Protein AF-0000000083107116 (afdb_homodimer)

Radius of gyration: 19.19 Å; Cα contacts (8 Å, |Δi|>4): 567; chains: 2; bounding box: 43×49×46 Å

Organism: NCBI:txid185642

Foldseek 3Di:
DFLAQDPVLVVVLLVCQQVCLQVLVQVVNLVSVCNGQVDWEWEPPAPQADIDTGSCVVGVVVSVVASVFKHKAWDDKDDDDSKIKTKIWIWGHDPPPTDIWMKIKMWGAGRSRYIYIHMDTDADPPQHRYHDRCCVRCVVVD/DFLAQDPVLVVVLVVCQQVCLQVLVQVVNLVSVCNGQVDWEWEPPAPQADIDTGSCVVGVVVSVVASVFKHKAWDDKDDDDSKIKTKIWIWGHDPPPTDIWMKIKMWGAGRSSYIYIHMDTDADPPQHRPHDRCCVRCVVVD

Solvent-accessible surface area (backbone atoms only — not comparable to full-atom values): 15205 Å² total; per-residue (Å²): 128,70,38,46,60,52,71,66,51,50,50,55,36,62,72,40,46,39,59,31,50,62,70,65,37,58,70,62,41,48,52,43,52,49,65,62,43,77,39,56,33,38,32,21,80,38,40,51,38,61,78,43,66,38,62,52,56,73,34,60,52,44,46,74,74,37,43,92,37,42,39,55,43,79,72,49,75,24,68,28,68,62,30,35,39,36,35,31,42,34,35,36,52,53,87,89,58,59,49,76,46,59,36,39,39,39,38,41,42,41,67,74,10,32,33,41,37,40,29,37,40,85,56,62,88,74,56,44,54,83,46,70,84,54,48,85,74,50,63,75,72,117,129,70,38,47,61,51,72,65,52,50,52,54,37,60,72,40,47,38,59,31,50,61,69,64,37,57,70,63,42,49,53,42,50,48,67,62,44,78,39,56,33,37,32,22,81,36,40,50,38,61,78,43,67,38,62,52,57,72,34,61,53,43,46,72,72,38,44,92,40,41,39,56,43,77,73,49,74,24,69,27,68,63,31,35,38,36,35,32,43,35,36,35,53,53,87,89,59,60,48,75,47,59,36,40,38,39,38,40,43,42,65,74,9,32,34,42,38,40,29,40,39,89,57,62,88,74,56,44,52,83,45,72,82,53,49,85,76,50,63,76,73,114

Structure (mmCIF, N/CA/C/O backbone):
data_AF-0000000083107116-model_v1
#
loop_
_entity.id
_entity.type
_entity.pdbx_description
1 polymer 'SnoaL-like domain-containing protein'
#
loop_
_atom_site.group_PDB
_atom_site.id
_atom_site.type_symbol
_atom_site.label_atom_id
_atom_site.label_alt_id
_atom_site.label_comp_id
_atom_site.label_asym_id
_atom_site.label_entity_id
_atom_site.label_seq_id
_atom_site.pdbx_PDB_ins_code
_atom_site.Cartn_x
_atom_site.Cartn_y
_atom_site.Cartn_z
_atom_site.occupancy
_atom_site.B_iso_or_equiv
_atom_site.auth_seq_id
_atom_site.auth_comp_id
_atom_site.auth_asym_id
_atom_site.auth_atom_id
_atom_site.pdbx_PDB_model_num
ATOM 1 N N . MET A 1 1 ? -20.857 -1.008 -19.129 1 57.32 1 MET A N 1
ATOM 2 C CA . MET A 1 1 ? -20.676 -1.474 -17.757 1 57.32 1 MET A CA 1
ATOM 3 C C . MET A 1 1 ? -19.196 -1.529 -17.392 1 57.32 1 MET A C 1
ATOM 5 O O . MET A 1 1 ? -18.349 -1.769 -18.254 1 57.32 1 MET A O 1
ATOM 9 N N . SER A 1 2 ? -18.66 -0.925 -16.276 1 77.84 2 SER A N 1
ATOM 10 C CA . SER A 1 2 ? -17.243 -0.897 -15.928 1 77.84 2 SER A CA 1
ATOM 11 C C . SER A 1 2 ? -16.678 -2.307 -15.794 1 77.84 2 SER A C 1
ATOM 13 O O . SER A 1 2 ? -17.342 -3.199 -15.264 1 77.84 2 SER A O 1
ATOM 15 N N . GLY A 1 3 ? -15.627 -2.696 -16.565 1 92.33 3 GLY A N 1
ATOM 16 C CA . GLY A 1 3 ? -14.95 -3.979 -16.474 1 92.33 3 GLY A CA 1
ATOM 17 C C . GLY A 1 3 ? -14.298 -4.216 -15.125 1 92.33 3 GLY A C 1
ATOM 18 O O . GLY A 1 3 ? -13.621 -5.226 -14.925 1 92.33 3 GLY A O 1
ATOM 19 N N . VAL A 1 4 ? -14.555 -3.3 -14.181 1 95.68 4 VAL A N 1
ATOM 20 C CA . VAL A 1 4 ? -13.964 -3.426 -12.852 1 95.68 4 VAL A CA 1
ATOM 21 C C . VAL A 1 4 ? -14.764 -4.429 -12.024 1 95.68 4 VAL A C 1
ATOM 23 O O . VAL A 1 4 ? -15.984 -4.304 -11.894 1 95.68 4 VAL A O 1
ATOM 26 N N . PRO A 1 5 ? -14.117 -5.412 -11.455 1 97.36 5 PRO A N 1
ATOM 27 C CA . PRO A 1 5 ? -14.828 -6.352 -10.585 1 97.36 5 PRO A CA 1
ATOM 28 C C . PRO A 1 5 ? -15.525 -5.661 -9.415 1 97.36 5 PRO A C 1
ATOM 30 O O . PRO A 1 5 ? -15.063 -4.619 -8.945 1 97.36 5 PRO A O 1
ATOM 33 N N . SER A 1 6 ? -16.588 -6.237 -8.941 1 94.64 6 SER A N 1
ATOM 34 C CA . SER A 1 6 ? -17.34 -5.659 -7.832 1 94.64 6 SER A CA 1
ATOM 35 C C . SER A 1 6 ? -16.519 -5.663 -6.547 1 94.64 6 SER A C 1
ATOM 37 O O . SER A 1 6 ? -15.575 -6.444 -6.409 1 94.64 6 SER A O 1
ATOM 39 N N . ARG A 1 7 ? -16.887 -4.773 -5.655 1 94.17 7 ARG A N 1
ATOM 40 C CA . ARG A 1 7 ? -16.286 -4.758 -4.326 1 94.17 7 ARG A CA 1
ATOM 41 C C . ARG A 1 7 ? -16.412 -6.12 -3.651 1 94.17 7 ARG A C 1
ATOM 43 O O . ARG A 1 7 ? -15.463 -6.601 -3.03 1 94.17 7 ARG A O 1
ATOM 50 N N . GLN A 1 8 ? -17.559 -6.755 -3.786 1 94.33 8 GLN A N 1
ATOM 51 C CA . GLN A 1 8 ? -17.814 -8.056 -3.177 1 94.33 8 GLN A CA 1
ATOM 52 C C . GLN A 1 8 ? -16.853 -9.112 -3.713 1 94.33 8 GLN A C 1
ATOM 54 O O . GLN A 1 8 ? -16.309 -9.91 -2.947 1 94.33 8 GLN A O 1
ATOM 59 N N . ALA A 1 9 ? -16.652 -9.134 -4.99 1 97.12 9 ALA A N 1
ATOM 60 C CA . ALA A 1 9 ? -15.754 -10.11 -5.603 1 97.12 9 ALA A CA 1
ATOM 61 C C . ALA A 1 9 ? -14.319 -9.91 -5.126 1 97.12 9 ALA A C 1
ATOM 63 O O . ALA A 1 9 ? -13.61 -10.881 -4.849 1 97.12 9 ALA A O 1
ATOM 64 N N . ARG A 1 10 ? -13.889 -8.656 -5.061 1 97.48 10 ARG A N 1
ATOM 65 C CA . ARG A 1 10 ? -12.528 -8.34 -4.64 1 97.48 10 ARG A CA 1
ATOM 66 C C . ARG A 1 10 ? -12.298 -8.739 -3.186 1 97.48 10 ARG A C 1
ATOM 68 O O . ARG A 1 10 ? -11.273 -9.339 -2.857 1 97.48 10 ARG A O 1
ATOM 75 N N . LEU A 1 11 ? -13.292 -8.501 -2.342 1 96.48 11 LEU A N 1
ATOM 76 C CA . LEU A 1 11 ? -13.179 -8.881 -0.939 1 96.48 11 LEU A CA 1
ATOM 77 C C . LEU A 1 11 ? -13.212 -10.397 -0.782 1 96.48 11 LEU A C 1
ATOM 79 O O . LEU A 1 11 ? -12.515 -10.953 0.07 1 96.48 11 LEU A O 1
ATOM 83 N N . ALA A 1 12 ? -13.98 -11.074 -1.559 1 97.66 12 ALA A N 1
ATOM 84 C CA . ALA A 1 12 ? -14.048 -12.532 -1.511 1 97.66 12 ALA A CA 1
ATOM 85 C C . ALA A 1 12 ? -12.71 -13.156 -1.896 1 97.66 12 ALA A C 1
ATOM 87 O O . ALA A 1 12 ? -12.255 -14.108 -1.257 1 97.66 12 ALA A O 1
ATOM 88 N N . HIS A 1 13 ? -12.11 -12.644 -2.935 1 98.54 13 HIS A N 1
ATOM 89 C CA . HIS A 1 13 ? -10.789 -13.115 -3.334 1 98.54 13 HIS A CA 1
ATOM 90 C C . HIS A 1 13 ? -9.767 -12.891 -2.224 1 98.54 13 HIS A C 1
ATOM 92 O O . HIS A 1 13 ? -9.011 -13.802 -1.878 1 98.54 13 HIS A O 1
ATOM 98 N N . ALA A 1 14 ? -9.734 -11.678 -1.694 1 98.32 14 ALA A N 1
ATOM 99 C CA . ALA A 1 14 ? -8.771 -11.334 -0.651 1 98.32 14 ALA A CA 1
ATOM 100 C C . ALA A 1 14 ? -8.924 -12.249 0.561 1 98.32 14 ALA A C 1
ATOM 102 O O . ALA A 1 14 ? -7.932 -12.649 1.174 1 98.32 14 ALA A O 1
ATOM 103 N N . ALA A 1 15 ? -10.128 -12.61 0.876 1 97.56 15 ALA A N 1
ATOM 104 C CA . ALA A 1 15 ? -10.436 -13.403 2.064 1 97.56 15 ALA A CA 1
ATOM 105 C C . ALA A 1 15 ? -9.872 -14.816 1.941 1 97.56 15 ALA A C 1
ATOM 107 O O . ALA A 1 15 ? -9.581 -15.464 2.949 1 97.56 15 ALA A O 1
ATOM 108 N N . LYS A 1 16 ? -9.651 -15.253 0.76 1 97.89 16 LYS A N 1
ATOM 109 C CA . LYS A 1 16 ? -9.218 -16.637 0.591 1 97.89 16 LYS A CA 1
ATOM 110 C C . LYS A 1 16 ? -7.769 -16.706 0.116 1 97.89 16 LYS A C 1
ATOM 112 O O . LYS A 1 16 ? -7.169 -17.783 0.09 1 97.89 16 LYS A O 1
ATOM 117 N N . HIS A 1 17 ? -7.192 -15.665 -0.266 1 98.65 17 HIS A N 1
ATOM 118 C CA . HIS A 1 17 ? -5.9 -15.609 -0.941 1 98.65 17 HIS A CA 1
ATOM 119 C C . HIS A 1 17 ? -4.829 -16.344 -0.143 1 98.65 17 HIS A C 1
ATOM 121 O O . HIS A 1 17 ? -4.222 -17.296 -0.64 1 98.65 17 HIS A O 1
ATOM 127 N N . ALA A 1 18 ? -4.634 -15.957 1.087 1 98.47 18 ALA A N 1
ATOM 128 C CA . ALA A 1 18 ? -3.572 -16.531 1.909 1 98.47 18 ALA A CA 1
ATOM 129 C C . ALA A 1 18 ? -3.863 -17.992 2.239 1 98.47 18 ALA A C 1
ATOM 131 O O . ALA A 1 18 ? -2.959 -18.831 2.222 1 98.47 18 ALA A O 1
ATOM 132 N N . GLU A 1 19 ? -5.12 -18.289 2.519 1 98.3 19 GLU A N 1
ATOM 133 C CA . GLU A 1 19 ? -5.508 -19.644 2.897 1 98.3 19 GLU A CA 1
ATOM 134 C C . GLU A 1 19 ? -5.248 -20.63 1.763 1 98.3 19 GLU A C 1
ATOM 136 O O . GLU A 1 19 ? -4.621 -21.671 1.97 1 98.3 19 GLU A O 1
ATOM 141 N N . LEU A 1 20 ? -5.743 -20.282 0.582 1 98.71 20 LEU A N 1
ATOM 142 C CA . LEU A 1 20 ? -5.564 -21.166 -0.565 1 98.71 20 LEU A CA 1
ATOM 143 C C . LEU A 1 20 ? -4.086 -21.314 -0.911 1 98.71 20 LEU A C 1
ATOM 145 O O . LEU A 1 20 ? -3.626 -22.413 -1.232 1 98.71 20 LEU A O 1
ATOM 149 N N . TRP A 1 21 ? -3.318 -20.217 -0.836 1 98.66 21 TRP A N 1
ATOM 150 C CA . TRP A 1 21 ? -1.88 -20.238 -1.084 1 98.66 21 TRP A CA 1
ATOM 151 C C . TRP A 1 21 ? -1.172 -21.172 -0.108 1 98.66 21 TRP A C 1
ATOM 153 O O . TRP A 1 21 ? -0.44 -22.074 -0.522 1 98.66 21 TRP A O 1
ATOM 163 N N . ASN A 1 22 ? -1.427 -20.992 1.188 1 98.11 22 ASN A N 1
ATOM 164 C CA . ASN A 1 22 ? -0.735 -21.74 2.232 1 98.11 22 ASN A CA 1
ATOM 165 C C . ASN A 1 22 ? -1.087 -23.224 2.186 1 98.11 22 ASN A C 1
ATOM 167 O O . ASN A 1 22 ? -0.279 -24.071 2.57 1 98.11 22 ASN A O 1
ATOM 171 N N . ALA A 1 23 ? -2.302 -23.541 1.7 1 98.15 23 ALA A N 1
ATOM 172 C CA . ALA A 1 23 ? -2.764 -24.923 1.604 1 98.15 23 ALA A CA 1
ATOM 173 C C . ALA A 1 23 ? -2.228 -25.595 0.343 1 98.15 23 ALA A C 1
ATOM 175 O O . ALA A 1 23 ? -2.446 -26.789 0.128 1 98.15 23 ALA A O 1
ATOM 176 N N . GLY A 1 24 ? -1.635 -24.844 -0.561 1 98.13 24 GLY A N 1
ATOM 177 C CA . GLY A 1 24 ? -1.094 -25.401 -1.791 1 98.13 24 GLY A CA 1
ATOM 178 C C . GLY A 1 24 ? -2.161 -25.728 -2.819 1 98.13 24 GLY A C 1
ATOM 179 O O . GLY A 1 24 ? -1.971 -26.609 -3.66 1 98.13 24 GLY A O 1
ATOM 180 N N . LYS A 1 25 ? -3.305 -25.094 -2.72 1 98.39 25 LYS A N 1
ATOM 181 C CA . LYS A 1 25 ? -4.426 -25.346 -3.622 1 98.39 25 LYS A CA 1
ATOM 182 C C . LYS A 1 25 ? -4.334 -24.473 -4.871 1 98.39 25 LYS A C 1
ATOM 184 O O . LYS A 1 25 ? -5.154 -23.574 -5.068 1 98.39 25 LYS A O 1
ATOM 189 N N . LYS A 1 26 ? -3.477 -24.822 -5.716 1 98.52 26 LYS A N 1
ATOM 190 C CA . LYS A 1 26 ? -3.104 -24.007 -6.869 1 98.52 26 LYS A CA 1
ATOM 191 C C . LYS A 1 26 ? -4.315 -23.715 -7.75 1 98.52 26 LYS A C 1
ATOM 193 O O . LYS A 1 26 ? -4.58 -22.559 -8.086 1 98.52 26 LYS A O 1
ATOM 198 N N . ASP A 1 27 ? -5.037 -24.729 -8.166 1 98.63 27 ASP A N 1
ATOM 199 C CA . ASP A 1 27 ? -6.144 -24.552 -9.101 1 98.63 27 ASP A CA 1
ATOM 200 C C . ASP A 1 27 ? -7.209 -23.624 -8.521 1 98.63 27 ASP A C 1
ATOM 202 O O . ASP A 1 27 ? -7.717 -22.742 -9.217 1 98.63 27 ASP A O 1
ATOM 206 N N . GLU A 1 28 ? -7.528 -23.844 -7.257 1 98.73 28 GLU A N 1
ATOM 207 C CA . GLU A 1 28 ? -8.514 -22.993 -6.596 1 98.73 28 GLU A CA 1
ATOM 208 C C . GLU A 1 28 ? -7.995 -21.567 -6.439 1 98.73 28 GLU A C 1
ATOM 210 O O . GLU A 1 28 ? -8.76 -20.606 -6.552 1 98.73 28 GLU A O 1
ATOM 215 N N . TRP A 1 29 ? -6.719 -21.493 -6.139 1 98.74 29 TRP A N 1
ATOM 216 C CA . TRP A 1 29 ? -6.086 -20.188 -5.978 1 98.74 29 TRP A CA 1
ATOM 217 C C . TRP A 1 29 ? -6.114 -19.404 -7.286 1 98.74 29 TRP A C 1
ATOM 219 O O . TRP A 1 29 ? -6.526 -18.242 -7.312 1 98.74 29 TRP A O 1
ATOM 229 N N . VAL A 1 30 ? -5.785 -20.011 -8.382 1 98.7 30 VAL A N 1
ATOM 230 C CA . VAL A 1 30 ? -5.774 -19.385 -9.7 1 98.7 30 VAL A CA 1
ATOM 231 C C . VAL A 1 30 ? -7.199 -19.032 -10.118 1 98.7 30 VA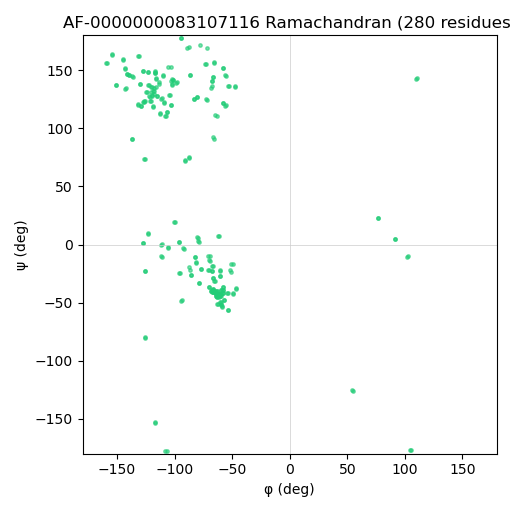L A C 1
ATOM 233 O O . VAL A 1 30 ? -7.442 -17.96 -10.676 1 98.7 30 VAL A O 1
ATOM 236 N N . ALA A 1 31 ? -8.136 -19.911 -9.814 1 98.56 31 ALA A N 1
ATOM 237 C CA . ALA A 1 31 ? -9.537 -19.638 -10.122 1 98.56 31 ALA A CA 1
ATOM 238 C C . ALA A 1 31 ? -10.031 -18.4 -9.379 1 98.56 31 ALA A C 1
ATOM 240 O O . ALA A 1 31 ? -10.791 -17.6 -9.929 1 98.56 31 ALA A O 1
ATOM 241 N N . SER A 1 32 ? -9.655 -18.318 -8.152 1 98.61 32 SER A N 1
ATOM 242 C CA . SER A 1 32 ? -10.02 -17.144 -7.366 1 98.61 32 SER A CA 1
ATOM 243 C C . SER A 1 32 ? -9.47 -15.867 -7.993 1 98.61 32 SER A C 1
ATOM 245 O O . SER A 1 32 ? -10.174 -14.858 -8.077 1 98.61 32 SER A O 1
ATOM 247 N N . TRP A 1 33 ? -8.233 -15.86 -8.464 1 98.61 33 TRP A N 1
ATOM 248 C CA . TRP A 1 33 ? -7.643 -14.717 -9.151 1 98.61 33 TRP A CA 1
ATOM 249 C C . TRP A 1 33 ? -8.465 -14.334 -10.377 1 98.61 33 TRP A C 1
ATOM 251 O O . TRP A 1 33 ? -8.677 -13.149 -10.645 1 98.61 33 TRP A O 1
ATOM 261 N N . ARG A 1 34 ? -8.896 -15.276 -11.093 1 98.04 34 ARG A N 1
ATOM 262 C CA . ARG A 1 34 ? -9.621 -15.017 -12.332 1 98.04 34 ARG A CA 1
ATOM 263 C C . ARG A 1 34 ? -10.897 -14.226 -12.065 1 98.04 34 ARG A C 1
ATOM 265 O O . ARG A 1 34 ? -11.332 -13.437 -12.906 1 98.04 34 ARG A O 1
ATOM 272 N N . THR A 1 35 ? -11.483 -14.328 -10.878 1 98.17 35 THR A N 1
ATOM 273 C CA . THR A 1 35 ? -12.723 -13.638 -10.539 1 98.17 35 THR A CA 1
ATOM 274 C C . THR A 1 35 ? -12.506 -12.128 -10.496 1 98.17 35 THR A C 1
ATOM 276 O O . THR A 1 35 ? -13.465 -11.356 -10.563 1 98.17 35 THR A O 1
ATOM 279 N N . ILE A 1 36 ? -11.2 -11.724 -10.381 1 98.42 36 ILE A N 1
ATOM 280 C CA . ILE A 1 36 ? -10.98 -10.287 -10.256 1 98.42 36 ILE A CA 1
ATOM 281 C C . ILE A 1 36 ? -10.054 -9.808 -11.372 1 98.42 36 ILE A C 1
ATOM 283 O O . ILE A 1 36 ? -9.556 -8.681 -11.333 1 98.42 36 ILE A O 1
ATOM 287 N N . CYS A 1 37 ? -9.8 -10.686 -12.299 1 97.56 37 CYS A N 1
ATOM 288 C CA . CYS A 1 37 ? -8.946 -10.345 -13.432 1 97.56 37 CYS A CA 1
ATOM 289 C C . CYS A 1 37 ? -9.648 -10.639 -14.752 1 97.56 37 CYS A C 1
ATOM 291 O O . CYS A 1 37 ? -9.235 -11.533 -15.494 1 97.56 37 CYS A O 1
ATOM 293 N N . PRO A 1 38 ? -10.603 -9.854 -15.14 1 96.73 38 PRO A N 1
ATOM 294 C CA . PRO A 1 38 ? -11.336 -10.132 -16.378 1 96.73 38 PRO A CA 1
ATOM 295 C C . PRO A 1 38 ? -10.549 -9.746 -17.628 1 96.73 38 PRO A C 1
ATOM 297 O O . PRO A 1 38 ? -10.84 -10.239 -18.721 1 96.73 38 PRO A O 1
ATOM 300 N N . GLY A 1 39 ? -9.554 -8.848 -17.529 1 97.14 39 GLY A N 1
ATOM 301 C CA . GLY A 1 39 ? -8.783 -8.381 -18.67 1 97.14 39 GLY A CA 1
ATOM 302 C C . GLY A 1 39 ? -7.31 -8.734 -18.58 1 97.14 39 GLY A C 1
ATOM 303 O O . GLY A 1 39 ? -6.95 -9.789 -18.054 1 97.14 39 GLY A O 1
ATOM 304 N N . GLU A 1 40 ? -6.449 -7.994 -19.174 1 97.89 40 GLU A N 1
ATOM 305 C CA . GLU A 1 40 ? -5.003 -8.192 -19.162 1 97.89 40 GLU A CA 1
ATOM 306 C C . GLU A 1 40 ? -4.406 -7.817 -17.808 1 97.89 40 GLU A C 1
ATOM 308 O O . GLU A 1 40 ? -4.99 -7.028 -17.063 1 97.89 40 GLU A O 1
ATOM 313 N N . VAL A 1 41 ? -3.297 -8.411 -17.567 1 98.63 41 VAL A N 1
ATOM 314 C CA . VAL A 1 41 ? -2.609 -8.148 -16.308 1 98.63 41 VAL A CA 1
ATOM 315 C C . VAL A 1 41 ? -1.206 -7.613 -16.588 1 98.63 41 VAL A C 1
ATOM 317 O O . VAL A 1 41 ? -0.465 -8.185 -17.391 1 98.63 41 VAL A O 1
ATOM 320 N N . ARG A 1 42 ? -0.896 -6.516 -16.004 1 98.69 42 ARG A N 1
ATOM 321 C CA . ARG A 1 42 ? 0.452 -5.966 -15.912 1 98.69 42 ARG A CA 1
ATOM 322 C C . ARG A 1 42 ? 0.913 -5.885 -14.461 1 98.69 42 ARG A C 1
ATOM 324 O O . ARG A 1 42 ? 0.108 -5.636 -13.562 1 98.69 42 ARG A O 1
ATOM 331 N N . MET A 1 43 ? 2.248 -6.067 -14.273 1 98.2 43 MET A N 1
ATOM 332 C CA . MET A 1 43 ? 2.702 -6.141 -12.887 1 98.2 43 MET A CA 1
ATOM 333 C C . MET A 1 43 ? 4.136 -5.637 -12.756 1 98.2 43 MET A C 1
ATOM 335 O O . MET A 1 43 ? 4.979 -5.923 -13.608 1 98.2 43 MET A O 1
ATOM 339 N N . PHE A 1 44 ? 4.43 -4.884 -11.778 1 96.08 44 PHE A N 1
ATOM 340 C CA . PHE A 1 44 ? 5.769 -4.61 -11.269 1 96.08 44 PHE A CA 1
ATOM 341 C C . PHE A 1 44 ? 6 -5.324 -9.942 1 96.08 44 PHE A C 1
ATOM 343 O O . PHE A 1 44 ? 5.341 -5.021 -8.945 1 96.08 44 PHE A O 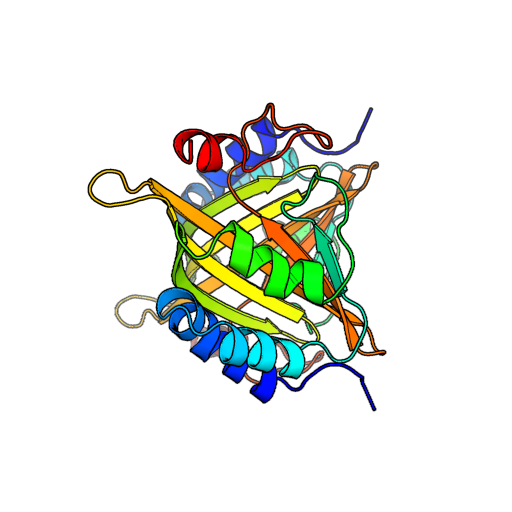1
ATOM 350 N N . ASP A 1 45 ? 6.928 -6.287 -9.948 1 94.25 45 ASP A N 1
ATOM 351 C CA . ASP A 1 45 ? 7.153 -7.126 -8.775 1 94.25 45 ASP A CA 1
ATOM 352 C C . ASP A 1 45 ? 8.645 -7.329 -8.522 1 94.25 45 ASP A C 1
ATOM 354 O O . ASP A 1 45 ? 9.243 -8.278 -9.034 1 94.25 45 ASP A O 1
ATOM 358 N N . PRO A 1 46 ? 9.15 -6.448 -7.741 1 94.07 46 PRO A N 1
ATOM 359 C CA . PRO A 1 46 ? 8.559 -5.263 -7.116 1 94.07 46 PRO A CA 1
ATOM 360 C C . PRO A 1 46 ? 8.64 -4.024 -8.006 1 94.07 46 PRO A C 1
ATOM 362 O O . PRO A 1 46 ? 9.283 -4.057 -9.058 1 94.07 46 PRO A O 1
ATOM 365 N N . VAL A 1 47 ? 7.962 -2.971 -7.631 1 95.61 47 VAL A N 1
ATOM 366 C CA . VAL A 1 47 ? 8.137 -1.662 -8.253 1 95.61 47 VAL A CA 1
ATOM 367 C C . VAL A 1 47 ? 9.625 -1.335 -8.358 1 95.61 47 VAL A C 1
ATOM 369 O O . VAL A 1 47 ? 10.387 -1.572 -7.417 1 95.61 47 VAL A O 1
ATOM 372 N N . GLY A 1 48 ? 10.028 -0.841 -9.486 1 92.36 48 GLY A N 1
ATOM 373 C CA . GLY A 1 48 ? 11.437 -0.57 -9.724 1 92.36 48 GLY A CA 1
ATOM 374 C C . GLY A 1 48 ? 12.108 -1.618 -10.592 1 92.36 48 GLY A C 1
ATOM 375 O O . GLY A 1 48 ? 13.269 -1.463 -10.976 1 92.36 48 GLY A O 1
ATOM 376 N N . THR A 1 49 ? 11.442 -2.696 -10.854 1 92.58 49 THR A N 1
ATOM 377 C CA . THR A 1 49 ? 11.963 -3.737 -11.733 1 92.58 49 THR A CA 1
ATOM 378 C C . THR A 1 49 ? 11.207 -3.754 -13.059 1 92.58 49 THR A C 1
ATOM 380 O O . THR A 1 49 ? 10.271 -2.976 -13.256 1 92.58 49 THR A O 1
ATOM 383 N N . GLU A 1 50 ? 11.574 -4.683 -13.884 1 93.09 50 GLU A N 1
ATOM 384 C CA . GLU A 1 50 ? 10.937 -4.794 -15.193 1 93.09 50 GLU A CA 1
ATOM 385 C C . GLU A 1 50 ? 9.469 -5.19 -15.06 1 93.09 50 GLU A C 1
ATOM 387 O O . GLU A 1 50 ? 9.119 -6.027 -14.226 1 93.09 50 GLU A O 1
ATOM 392 N N . GLU A 1 51 ? 8.698 -4.602 -15.98 1 96.24 51 GLU A N 1
ATOM 393 C CA . GLU A 1 51 ? 7.278 -4.939 -16.028 1 96.24 51 GLU A CA 1
ATOM 394 C C . GLU A 1 51 ? 7.069 -6.381 -16.482 1 96.24 51 GLU A C 1
ATOM 396 O O . GLU A 1 51 ? 7.695 -6.832 -17.443 1 96.24 51 GLU A O 1
ATOM 401 N N . LYS A 1 52 ? 6.193 -7.089 -15.779 1 96.67 52 LYS A N 1
ATOM 402 C CA . LYS A 1 52 ? 5.702 -8.403 -16.184 1 96.67 52 LYS A CA 1
ATOM 403 C C . LYS A 1 52 ? 4.289 -8.31 -16.752 1 96.67 52 LYS A C 1
ATOM 405 O O . LYS A 1 52 ? 3.511 -7.439 -16.356 1 96.67 52 LYS A O 1
ATOM 410 N N . ARG A 1 53 ? 3.989 -9.264 -17.634 1 98.13 53 ARG A N 1
ATOM 411 C CA . ARG A 1 53 ? 2.678 -9.244 -18.275 1 98.13 53 ARG A CA 1
ATOM 412 C C . ARG A 1 53 ? 2.072 -10.642 -18.326 1 98.13 53 ARG A C 1
ATOM 414 O O . ARG A 1 53 ? 2.788 -11.629 -18.509 1 98.13 53 ARG A O 1
ATOM 421 N N . GLY A 1 54 ? 0.737 -10.638 -18.171 1 98.36 54 GLY A N 1
ATOM 422 C CA . GLY A 1 54 ? 0.011 -11.879 -18.391 1 98.36 54 GLY A CA 1
ATOM 423 C C . GLY A 1 54 ? -0.544 -12.479 -17.113 1 98.36 54 GLY A C 1
ATOM 424 O O . GLY A 1 54 ? 0.122 -12.47 -16.076 1 98.36 54 GLY A O 1
ATOM 425 N N . PHE A 1 55 ? -1.691 -13.019 -17.257 1 98.42 55 PHE A N 1
ATOM 426 C CA . PHE A 1 55 ? -2.394 -13.628 -16.134 1 98.42 55 PHE A CA 1
ATOM 427 C C . PHE A 1 55 ? -1.595 -14.793 -15.562 1 98.42 55 PHE A C 1
ATOM 429 O O . PHE A 1 55 ? -1.431 -14.901 -14.345 1 98.42 55 PHE A O 1
ATOM 436 N N . GLU A 1 56 ? -1.031 -15.615 -16.351 1 97.98 56 GLU A N 1
ATOM 437 C CA . GLU A 1 56 ? -0.287 -16.789 -15.906 1 97.98 56 GLU A CA 1
ATOM 438 C C . GLU A 1 56 ? 0.982 -16.388 -15.16 1 97.98 56 GLU A C 1
ATOM 440 O O . GLU A 1 56 ? 1.339 -17.005 -14.154 1 97.98 56 GLU A O 1
ATOM 445 N N . THR A 1 57 ? 1.615 -15.36 -15.712 1 97.51 57 THR A N 1
ATOM 446 C CA . THR A 1 57 ? 2.826 -14.86 -15.07 1 97.51 57 THR A CA 1
ATOM 447 C C . THR A 1 57 ? 2.532 -14.396 -13.646 1 97.51 57 THR A C 1
ATOM 449 O O . THR A 1 57 ? 3.281 -14.709 -12.719 1 97.51 57 THR A O 1
ATOM 452 N N . ALA A 1 58 ? 1.387 -13.769 -13.472 1 97.31 58 ALA A N 1
ATOM 453 C CA . ALA A 1 58 ? 1.031 -13.188 -12.18 1 97.31 58 ALA A CA 1
ATOM 454 C C . ALA A 1 58 ? 0.48 -14.252 -11.234 1 97.31 58 ALA A C 1
ATOM 456 O O . ALA A 1 58 ? 0.376 -14.023 -10.027 1 97.31 58 ALA A O 1
ATOM 457 N N . THR A 1 59 ? 0.121 -15.373 -11.784 1 97.86 59 THR A N 1
ATOM 458 C CA . THR A 1 59 ? -0.577 -16.32 -10.922 1 97.86 59 THR A CA 1
ATOM 459 C C . THR A 1 59 ? 0.122 -17.677 -10.931 1 97.86 59 THR A C 1
ATOM 461 O O . THR A 1 59 ? 1.047 -17.909 -10.15 1 97.86 59 THR A O 1
ATOM 464 N N . SER A 1 60 ? -0.09 -18.519 -11.959 1 97.99 60 SER A N 1
ATOM 465 C CA . SER A 1 60 ? 0.37 -19.904 -11.952 1 97.99 60 SER A CA 1
ATOM 466 C C . SER A 1 60 ? 1.891 -19.981 -11.887 1 97.99 60 SER A C 1
ATOM 468 O O . SER A 1 60 ? 2.446 -20.81 -11.161 1 97.99 60 SER A O 1
ATOM 470 N N . GLU A 1 61 ? 2.554 -19.16 -12.627 1 97.23 61 GLU A N 1
ATOM 471 C CA . GLU A 1 61 ? 4.014 -19.176 -12.61 1 97.23 61 GLU A CA 1
ATOM 472 C C . GLU A 1 61 ? 4.555 -18.717 -11.259 1 97.23 61 GLU A C 1
ATOM 474 O O . GLU A 1 61 ? 5.492 -19.313 -10.725 1 97.23 61 GLU A O 1
ATOM 479 N N . ALA A 1 62 ? 3.948 -17.71 -10.718 1 95.04 62 ALA A N 1
ATOM 480 C CA . ALA A 1 62 ? 4.343 -17.242 -9.392 1 95.04 62 ALA A CA 1
ATOM 481 C C . ALA A 1 62 ? 4.116 -18.323 -8.339 1 95.04 62 ALA A C 1
ATOM 483 O O . ALA A 1 62 ? 4.954 -18.523 -7.456 1 95.04 62 ALA A O 1
ATOM 484 N N . PHE A 1 63 ? 3.031 -18.973 -8.407 1 97.14 63 PHE A N 1
ATOM 485 C CA . PHE A 1 63 ? 2.713 -20.054 -7.482 1 97.14 63 PHE A CA 1
ATOM 486 C C . PHE A 1 63 ? 3.788 -21.133 -7.519 1 97.14 63 PHE A C 1
ATOM 488 O O . PHE A 1 63 ? 4.301 -21.542 -6.475 1 97.14 63 PHE A O 1
ATOM 495 N N . ASP A 1 64 ? 4.139 -21.521 -8.7 1 96.11 64 ASP A N 1
ATOM 496 C CA . ASP A 1 64 ? 5.118 -22.589 -8.877 1 96.11 64 ASP A CA 1
ATOM 497 C C . ASP A 1 64 ? 6.49 -22.169 -8.354 1 96.11 64 ASP A C 1
ATOM 499 O O . ASP A 1 64 ? 7.239 -22.995 -7.827 1 96.11 64 ASP A O 1
ATOM 503 N N . MET A 1 65 ? 6.747 -20.958 -8.455 1 91.67 65 MET A N 1
ATOM 504 C CA . MET A 1 65 ? 8.069 -20.455 -8.09 1 91.67 65 MET A CA 1
ATOM 505 C C . MET A 1 65 ? 8.199 -20.314 -6.578 1 91.67 65 MET A C 1
ATOM 507 O O . MET A 1 65 ? 9.266 -20.567 -6.016 1 91.67 65 MET A O 1
ATOM 511 N N . PHE A 1 66 ? 7.061 -19.967 -5.871 1 93.41 66 PHE A N 1
ATOM 512 C CA . PHE A 1 66 ? 7.291 -19.437 -4.532 1 93.41 66 PHE A CA 1
ATOM 513 C C . PHE A 1 66 ? 6.499 -20.223 -3.494 1 93.41 66 PHE A C 1
ATOM 515 O O . PHE A 1 66 ? 6.796 -20.16 -2.3 1 93.41 66 PHE A O 1
ATOM 522 N N . GLN A 1 67 ? 5.503 -20.854 -3.873 1 95.17 67 GLN A N 1
ATOM 523 C CA . GLN A 1 67 ? 4.553 -21.391 -2.904 1 95.17 67 GLN A CA 1
ATOM 524 C C . GLN A 1 67 ? 5.242 -22.336 -1.924 1 95.17 67 GLN A C 1
ATOM 526 O O . GLN A 1 67 ? 4.913 -22.354 -0.736 1 95.17 67 GLN A O 1
ATOM 531 N N . SER A 1 68 ? 6.153 -23.133 -2.352 1 92.01 68 SER A N 1
ATOM 532 C CA . SER A 1 68 ? 6.782 -24.15 -1.515 1 92.01 68 SER A CA 1
ATOM 533 C C . SER A 1 68 ? 7.679 -23.517 -0.456 1 92.01 68 SER A C 1
ATOM 535 O O . SER A 1 68 ? 8.056 -24.172 0.518 1 92.01 68 SER A O 1
ATOM 537 N N . ILE A 1 69 ? 8.006 -22.24 -0.562 1 90.53 69 ILE A N 1
ATOM 538 C CA . ILE A 1 69 ? 8.965 -21.65 0.366 1 90.53 69 ILE A CA 1
ATOM 539 C C . ILE A 1 69 ? 8.366 -20.395 0.998 1 90.53 69 ILE A C 1
ATOM 541 O O . ILE A 1 69 ? 9.041 -19.689 1.751 1 90.53 69 ILE A O 1
ATOM 545 N N . LEU A 1 70 ? 7.157 -20.088 0.648 1 95.42 70 LEU A N 1
ATOM 546 C CA . LEU A 1 70 ? 6.529 -18.852 1.101 1 95.42 70 LEU A CA 1
ATOM 547 C C . LEU A 1 70 ? 5.185 -19.135 1.763 1 95.42 70 LEU A C 1
ATOM 549 O O . LEU A 1 70 ? 4.322 -19.787 1.172 1 95.42 70 LEU A O 1
ATOM 553 N N . LYS A 1 71 ? 5.04 -18.73 2.974 1 96.3 71 LYS A N 1
ATOM 554 C CA . LYS A 1 71 ? 3.749 -18.666 3.652 1 96.3 71 LYS A CA 1
ATOM 555 C C . LYS A 1 71 ? 3.317 -17.22 3.876 1 96.3 71 LYS A C 1
ATOM 557 O O . LYS A 1 71 ? 4.147 -16.357 4.168 1 96.3 71 LYS A O 1
ATOM 562 N N . ILE A 1 72 ? 2.034 -17.004 3.788 1 97.85 72 ILE A N 1
ATOM 563 C CA . ILE A 1 72 ? 1.514 -15.641 3.78 1 97.85 72 ILE A CA 1
ATOM 564 C C . ILE A 1 72 ? 0.524 -15.46 4.928 1 97.85 72 ILE A C 1
ATOM 566 O O . ILE A 1 72 ? -0.304 -16.337 5.187 1 97.85 72 ILE A O 1
ATOM 570 N N . LYS A 1 73 ? 0.559 -14.39 5.625 1 97.94 73 LYS A N 1
ATOM 571 C CA . LYS A 1 73 ? -0.467 -13.909 6.547 1 97.94 73 LYS A CA 1
ATOM 572 C C . LYS A 1 73 ? -1.005 -12.55 6.109 1 97.94 73 LYS A C 1
ATOM 574 O O . LYS A 1 73 ? -0.252 -11.578 6.018 1 97.94 73 LYS A O 1
ATOM 579 N N . MET A 1 74 ? -2.315 -12.504 5.816 1 98.35 74 MET A N 1
ATOM 580 C CA . MET A 1 74 ? -2.973 -11.25 5.46 1 98.35 74 MET A CA 1
ATOM 581 C C . MET A 1 74 ? -3.115 -10.345 6.679 1 98.35 74 MET A C 1
ATOM 583 O O . MET A 1 74 ? -3.674 -10.753 7.699 1 98.35 74 MET A O 1
ATOM 587 N N . ILE A 1 75 ? -2.617 -9.156 6.601 1 97.75 75 ILE A N 1
ATOM 588 C CA . ILE A 1 75 ? -2.71 -8.198 7.697 1 97.75 75 ILE A CA 1
ATOM 589 C C . ILE A 1 75 ? -3.934 -7.306 7.502 1 97.75 75 ILE A C 1
ATOM 591 O O . ILE A 1 75 ? -4.717 -7.104 8.432 1 97.75 75 ILE A O 1
ATOM 595 N N . THR A 1 76 ? -4.113 -6.779 6.303 1 97.43 76 THR A N 1
ATOM 596 C CA . THR A 1 76 ? -5.231 -5.891 6.005 1 97.43 76 THR A CA 1
ATOM 597 C C . THR A 1 76 ? -5.496 -5.842 4.503 1 97.43 76 THR A C 1
ATOM 599 O O . THR A 1 76 ? -4.598 -6.1 3.699 1 97.43 76 THR A O 1
ATOM 602 N N . VAL A 1 77 ? -6.694 -5.505 4.126 1 97.7 77 VAL A N 1
ATOM 603 C CA . VAL A 1 77 ? -7.119 -5.287 2.747 1 97.7 77 VAL A CA 1
ATOM 604 C C . VAL A 1 77 ? -8.113 -4.129 2.69 1 97.7 77 VAL A C 1
ATOM 606 O O . VAL A 1 77 ? -8.991 -4.014 3.548 1 97.7 77 VAL A O 1
ATOM 609 N N . GLN A 1 78 ? -7.888 -3.273 1.749 1 96.33 78 GLN A N 1
ATOM 610 C CA . GLN A 1 78 ? -8.777 -2.143 1.498 1 96.33 78 GLN A CA 1
ATOM 611 C C . GLN A 1 78 ? -9.269 -2.14 0.053 1 96.33 78 GLN A C 1
ATOM 613 O O . GLN A 1 78 ? -8.478 -2.309 -0.877 1 96.33 78 GLN A O 1
ATOM 618 N N . VAL A 1 79 ? -10.55 -1.985 -0.099 1 95.49 79 VAL A N 1
ATOM 619 C CA . VAL A 1 79 ? -11.146 -1.839 -1.423 1 95.49 79 VAL A CA 1
ATOM 620 C C . VAL A 1 79 ? -11.708 -0.428 -1.584 1 95.49 79 VAL A C 1
ATOM 622 O O . VAL A 1 79 ? -12.643 -0.041 -0.879 1 95.49 79 VAL A O 1
ATOM 625 N N . ASN A 1 80 ? -11.123 0.379 -2.448 1 95.02 80 ASN A N 1
ATOM 626 C CA . ASN A 1 80 ? -11.452 1.786 -2.652 1 95.02 80 ASN A CA 1
ATOM 627 C C . ASN A 1 80 ? -11.628 2.112 -4.133 1 95.02 80 ASN A C 1
ATOM 629 O O . ASN A 1 80 ? -10.689 1.975 -4.918 1 95.02 80 ASN A O 1
ATOM 633 N N . GLY A 1 81 ? -12.869 2.61 -4.481 1 93.06 81 GLY A N 1
ATOM 634 C CA . GLY A 1 81 ? -13.077 2.91 -5.888 1 93.06 81 GLY A CA 1
ATOM 635 C C . GLY A 1 81 ? -12.777 1.735 -6.799 1 93.06 81 GLY A C 1
ATOM 636 O O . GLY A 1 81 ? -13.29 0.634 -6.59 1 93.06 81 GLY A O 1
ATOM 637 N N . ASP A 1 82 ? -11.872 1.99 -7.802 1 95.58 82 ASP A N 1
ATOM 638 C CA . ASP A 1 82 ? -11.505 0.96 -8.769 1 95.58 82 ASP A CA 1
ATOM 639 C C . ASP A 1 82 ? -10.164 0.323 -8.41 1 95.58 82 ASP A C 1
ATOM 641 O O . ASP A 1 82 ? -9.48 -0.226 -9.276 1 95.58 82 ASP A O 1
ATOM 645 N N . GLU A 1 83 ? -9.784 0.487 -7.139 1 97.5 83 GLU A N 1
ATOM 646 C CA . GLU A 1 83 ? -8.498 -0.049 -6.704 1 97.5 83 GLU A CA 1
ATOM 647 C C . GLU A 1 83 ? -8.642 -0.845 -5.41 1 97.5 83 GLU A C 1
ATOM 649 O O . GLU A 1 83 ? -9.689 -0.802 -4.761 1 97.5 83 GLU A O 1
ATOM 654 N N . MET A 1 84 ? -7.69 -1.63 -5.129 1 97.81 84 MET A N 1
ATOM 655 C CA . MET A 1 84 ? -7.537 -2.421 -3.912 1 97.81 84 MET A CA 1
ATOM 656 C C . MET A 1 84 ? -6.081 -2.449 -3.461 1 97.81 84 MET A C 1
ATOM 658 O O . MET A 1 84 ? -5.169 -2.37 -4.286 1 97.81 84 MET A O 1
ATOM 662 N N . ALA A 1 85 ? -5.879 -2.488 -2.205 1 98.72 85 ALA A N 1
ATOM 663 C CA . ALA A 1 85 ? -4.538 -2.638 -1.646 1 98.72 85 ALA A CA 1
ATOM 664 C C . ALA A 1 85 ? -4.547 -3.579 -0.445 1 98.72 85 ALA A C 1
ATOM 666 O O . ALA A 1 85 ? -5.519 -3.619 0.314 1 98.72 85 ALA A O 1
ATOM 667 N N . TRP A 1 86 ? -3.467 -4.338 -0.274 1 98.71 86 TRP A N 1
ATOM 668 C CA . TRP A 1 86 ? -3.363 -5.156 0.93 1 98.71 86 TRP A CA 1
ATOM 669 C C . TRP A 1 86 ? -1.918 -5.235 1.411 1 98.71 86 TRP A C 1
ATOM 671 O O . TRP A 1 86 ? -0.996 -4.844 0.692 1 98.71 86 TRP A O 1
ATOM 681 N N . THR A 1 87 ? -1.744 -5.565 2.648 1 98.62 87 THR A N 1
ATOM 682 C CA . THR A 1 87 ? -0.458 -5.838 3.278 1 98.62 87 THR A CA 1
ATOM 683 C C . THR A 1 87 ? -0.418 -7.259 3.834 1 98.62 87 THR A C 1
ATOM 685 O O . THR A 1 87 ? -1.372 -7.707 4.475 1 98.62 87 THR A O 1
ATOM 688 N N . CYS A 1 88 ? 0.721 -7.921 3.578 1 98.27 88 CYS A N 1
ATOM 689 C CA . CYS A 1 88 ? 0.905 -9.279 4.079 1 98.27 88 CYS A CA 1
ATOM 690 C C . CYS A 1 88 ? 2.214 -9.404 4.848 1 98.27 88 CYS A C 1
ATOM 692 O O . CYS A 1 88 ? 3.187 -8.712 4.542 1 98.27 88 CYS A O 1
ATOM 694 N N . GLU A 1 89 ? 2.209 -10.3 5.838 1 97.05 89 GLU A N 1
ATOM 695 C CA . GLU A 1 89 ? 3.435 -10.923 6.328 1 97.05 89 GLU A CA 1
ATOM 696 C C . GLU A 1 89 ? 3.836 -12.111 5.458 1 97.05 89 GLU A C 1
ATOM 698 O O . GLU A 1 89 ? 3.028 -13.011 5.217 1 97.05 89 GLU A O 1
ATOM 703 N N . ASN A 1 90 ? 5.021 -12.065 4.993 1 95.64 90 ASN A N 1
ATOM 704 C CA . ASN A 1 90 ? 5.57 -13.154 4.192 1 95.64 90 ASN A CA 1
ATOM 705 C C . ASN A 1 90 ? 6.642 -13.926 4.955 1 95.64 90 ASN A C 1
ATOM 707 O O . ASN A 1 90 ? 7.618 -13.34 5.428 1 95.64 90 ASN A O 1
ATOM 711 N N . HIS A 1 91 ? 6.462 -15.137 5.117 1 93.98 91 HIS A N 1
ATOM 712 C CA . HIS A 1 91 ? 7.405 -16.016 5.798 1 93.98 91 HIS A CA 1
ATOM 713 C C . HIS A 1 91 ? 8.117 -16.933 4.809 1 93.98 91 HIS A C 1
ATOM 715 O O . HIS A 1 91 ? 7.504 -17.844 4.248 1 93.98 91 HIS A O 1
ATOM 721 N N . PHE A 1 92 ? 9.344 -16.697 4.629 1 91.12 92 PHE A N 1
ATOM 722 C CA . PHE A 1 92 ? 10.155 -17.414 3.652 1 91.12 92 PHE A CA 1
ATOM 723 C C . PHE A 1 92 ? 11.027 -18.461 4.336 1 91.12 92 PHE A C 1
ATOM 725 O O . PHE A 1 92 ? 11.664 -18.177 5.353 1 91.12 92 PHE A O 1
ATOM 732 N N . GLY A 1 93 ? 11.108 -19.62 3.732 1 86.18 93 GLY A N 1
ATOM 733 C CA . GLY A 1 93 ? 12.004 -20.659 4.215 1 86.18 93 GLY A CA 1
ATOM 734 C C . GLY A 1 93 ? 11.282 -21.783 4.933 1 86.18 93 GLY A C 1
ATOM 735 O O . GLY A 1 93 ? 10.056 -21.884 4.865 1 86.18 93 GLY A O 1
ATOM 736 N N . THR A 1 94 ? 12.177 -22.728 5.44 1 79.91 94 THR A N 1
ATOM 737 C CA . THR A 1 94 ? 11.676 -23.868 6.199 1 79.91 94 THR A CA 1
ATOM 738 C C . THR A 1 94 ? 12.181 -23.824 7.638 1 79.91 94 THR A C 1
ATOM 740 O O . THR A 1 94 ? 13.286 -23.342 7.9 1 79.91 94 THR A O 1
ATOM 743 N N . GLU A 1 95 ? 11.271 -24.219 8.444 1 76.66 95 GLU A N 1
ATOM 744 C CA . GLU A 1 95 ? 11.657 -24.228 9.852 1 76.66 95 GLU A CA 1
ATOM 745 C C . GLU A 1 95 ? 12.953 -25.005 10.065 1 76.66 95 GLU A C 1
ATOM 747 O O . GLU A 1 95 ? 13.175 -26.038 9.43 1 76.66 95 GLU A O 1
ATOM 752 N N . PRO A 1 96 ? 13.847 -24.5 10.847 1 83.72 96 PRO A N 1
ATOM 753 C CA . PRO A 1 96 ? 13.657 -23.347 11.73 1 83.72 96 PRO A CA 1
ATOM 754 C C . PRO A 1 96 ? 14.142 -22.04 11.107 1 83.72 96 PRO A C 1
ATOM 756 O O . PRO A 1 96 ? 14.074 -20.985 11.744 1 83.72 96 PRO A O 1
ATOM 759 N N . ASN A 1 97 ? 14.574 -22.191 9.926 1 85.35 97 ASN A N 1
ATOM 760 C CA . ASN A 1 97 ? 15.15 -21.036 9.246 1 85.35 97 ASN A CA 1
ATOM 761 C C . ASN A 1 97 ? 14.095 -20.268 8.454 1 85.35 97 ASN A C 1
ATOM 763 O O . ASN A 1 97 ? 13.984 -20.433 7.238 1 85.35 97 ASN A O 1
ATOM 767 N N . VAL A 1 98 ? 13.216 -19.549 9.133 1 87.51 98 VAL A N 1
ATOM 768 C CA . VAL A 1 98 ? 12.151 -18.779 8.5 1 87.51 98 VAL A CA 1
ATOM 769 C C . VAL A 1 98 ? 12.418 -17.285 8.675 1 87.51 98 VAL A C 1
ATOM 771 O O . VAL A 1 98 ? 12.683 -16.822 9.787 1 87.51 98 VAL A O 1
ATOM 774 N N . GLU A 1 99 ? 12.445 -16.535 7.563 1 89.27 99 GLU A N 1
ATOM 775 C CA . GLU A 1 99 ? 12.537 -15.078 7.568 1 89.27 99 GLU A CA 1
ATOM 776 C C . GLU A 1 99 ? 11.181 -14.439 7.283 1 89.27 99 GLU A C 1
ATOM 778 O O . GLU A 1 99 ? 10.4 -14.957 6.482 1 89.27 99 GLU A O 1
ATOM 783 N N . MET A 1 100 ? 10.931 -13.376 7.936 1 91.98 100 MET A N 1
ATOM 784 C CA . MET A 1 100 ? 9.653 -12.694 7.754 1 91.98 100 MET A CA 1
ATOM 785 C C . MET A 1 100 ? 9.86 -11.288 7.2 1 91.98 100 MET A C 1
ATOM 787 O O . MET A 1 100 ? 10.77 -10.576 7.627 1 91.98 100 MET A O 1
ATOM 791 N N . ALA A 1 101 ? 9.032 -10.936 6.185 1 92.85 101 ALA A N 1
ATOM 792 C CA . ALA A 1 101 ? 9.005 -9.575 5.654 1 92.85 101 ALA A CA 1
ATOM 793 C C . ALA A 1 101 ? 7.585 -9.161 5.279 1 92.85 101 ALA A C 1
ATOM 795 O O . ALA A 1 101 ? 6.764 -10.003 4.908 1 92.85 101 ALA A O 1
ATOM 796 N N . TYR A 1 102 ? 7.341 -7.921 5.359 1 96.23 102 TYR A N 1
ATOM 797 C CA . TYR A 1 102 ? 6.056 -7.408 4.899 1 96.23 102 TYR A CA 1
ATOM 798 C C . TYR A 1 102 ? 6.092 -7.106 3.405 1 96.23 102 TYR A C 1
ATOM 800 O O . TYR A 1 102 ? 7.121 -6.678 2.877 1 96.23 102 TYR A O 1
ATOM 808 N N . SER A 1 103 ? 5.008 -7.302 2.748 1 97.23 103 SER A N 1
ATOM 809 C CA . SER A 1 103 ? 4.768 -6.774 1.409 1 97.23 103 SER A CA 1
ATOM 810 C C . SER A 1 103 ? 3.503 -5.924 1.368 1 97.23 103 SER A C 1
ATOM 812 O O . SER A 1 103 ? 2.586 -6.127 2.166 1 97.23 103 SER A O 1
ATOM 814 N N . ILE A 1 104 ? 3.479 -4.941 0.534 1 98.63 104 ILE A N 1
ATOM 815 C CA . ILE A 1 104 ? 2.318 -4.127 0.192 1 98.63 104 ILE A CA 1
ATOM 816 C C . ILE A 1 104 ? 2.001 -4.278 -1.294 1 98.63 104 ILE A C 1
ATOM 818 O O . ILE A 1 104 ? 2.9 -4.215 -2.136 1 98.63 104 ILE A O 1
ATOM 822 N N . GLU A 1 105 ? 0.778 -4.517 -1.631 1 98.79 105 GLU A N 1
ATOM 823 C CA . GLU A 1 105 ? 0.376 -4.663 -3.027 1 98.79 105 GLU A CA 1
ATOM 824 C C . GLU A 1 105 ? -0.83 -3.785 -3.348 1 98.79 105 GLU A C 1
ATOM 826 O O . GLU A 1 105 ? -1.751 -3.665 -2.538 1 98.79 105 GLU A O 1
ATOM 831 N N . THR A 1 106 ? -0.767 -3.172 -4.489 1 98.9 106 THR A N 1
ATOM 832 C CA . THR A 1 106 ? -1.918 -2.433 -4.996 1 98.9 106 THR A CA 1
ATOM 833 C C . THR A 1 106 ? -2.428 -3.05 -6.294 1 98.9 106 THR A C 1
ATOM 835 O O . THR A 1 106 ? -1.65 -3.612 -7.068 1 98.9 106 THR A O 1
ATOM 838 N N . PHE A 1 107 ? -3.69 -2.935 -6.486 1 98.83 107 PHE A N 1
ATOM 839 C CA . PHE A 1 107 ? -4.424 -3.433 -7.643 1 98.83 107 PHE A CA 1
ATOM 840 C C . PHE A 1 107 ? -5.298 -2.337 -8.242 1 98.83 107 PHE A C 1
ATOM 842 O O . PHE A 1 107 ? -6.173 -1.794 -7.565 1 98.83 107 PHE A O 1
ATOM 849 N N . ALA A 1 108 ? -5.039 -2.001 -9.466 1 98.72 108 ALA A N 1
ATOM 850 C CA . ALA A 1 108 ? -5.797 -0.933 -10.114 1 98.72 108 ALA A CA 1
ATOM 851 C C . ALA A 1 108 ? -6.403 -1.412 -11.43 1 98.72 108 ALA A C 1
ATOM 853 O O . ALA A 1 108 ? -5.681 -1.839 -12.334 1 98.72 108 ALA A O 1
ATOM 854 N N . TRP A 1 109 ? -7.685 -1.282 -11.536 1 98.46 109 TRP A N 1
ATOM 855 C CA . TRP A 1 109 ? -8.382 -1.681 -12.755 1 98.46 109 TRP A CA 1
ATOM 856 C C . TRP A 1 109 ? -8.721 -0.466 -13.611 1 98.46 109 TRP A C 1
ATOM 858 O O . TRP A 1 109 ? -9.079 0.591 -13.086 1 98.46 109 TRP A O 1
ATOM 868 N N . ASP A 1 110 ? -8.594 -0.653 -14.917 1 97.52 110 ASP A N 1
ATOM 869 C CA . ASP A 1 110 ? -9.153 0.373 -15.792 1 97.52 110 ASP A CA 1
ATOM 870 C C . ASP A 1 110 ? -10.567 0.006 -16.236 1 97.52 110 ASP A C 1
ATOM 872 O O . ASP A 1 110 ? -11.096 -1.036 -15.842 1 97.52 110 ASP A O 1
ATOM 876 N N . GLY A 1 111 ? -11.178 0.83 -16.958 1 95.87 111 GLY A N 1
ATOM 877 C CA . GLY A 1 111 ? -12.572 0.665 -17.338 1 95.87 111 GLY A CA 1
ATOM 878 C C . GLY A 1 111 ? -12.827 -0.602 -18.133 1 95.87 111 GLY A C 1
ATOM 879 O O . GLY A 1 111 ? -13.96 -1.084 -18.196 1 95.87 111 GLY A O 1
ATOM 880 N N . ASP A 1 112 ? -11.798 -1.194 -18.79 1 96.7 112 ASP A N 1
ATOM 881 C CA . ASP A 1 112 ? -11.922 -2.404 -19.597 1 96.7 112 ASP A CA 1
ATOM 882 C C . ASP A 1 112 ? -11.62 -3.65 -18.768 1 96.7 112 ASP A C 1
ATOM 884 O O . ASP A 1 112 ? -11.665 -4.77 -19.281 1 96.7 112 ASP A O 1
ATOM 888 N N . GLY A 1 113 ? -11.238 -3.417 -17.516 1 97.27 113 GLY A N 1
ATOM 889 C CA . GLY A 1 113 ? -10.991 -4.543 -16.629 1 97.27 113 GLY A CA 1
ATOM 890 C C . GLY A 1 113 ? -9.546 -5.004 -16.639 1 97.27 113 GLY A C 1
ATOM 891 O O . GLY A 1 113 ? -9.225 -6.068 -16.105 1 97.27 113 GLY A O 1
ATOM 892 N N . ASN A 1 114 ? -8.661 -4.256 -17.379 1 98.37 114 ASN A N 1
ATOM 893 C CA . ASN A 1 114 ? -7.234 -4.536 -17.262 1 98.37 114 ASN A CA 1
ATOM 894 C C . ASN A 1 114 ? -6.703 -4.174 -15.878 1 98.37 114 ASN A C 1
ATOM 896 O O . ASN A 1 114 ? -7.092 -3.154 -15.306 1 98.37 114 ASN A O 1
ATOM 900 N N . LEU A 1 115 ? -5.803 -5.033 -15.381 1 98.69 115 LEU A N 1
ATOM 901 C CA . LEU A 1 115 ? -5.329 -4.9 -14.008 1 98.69 115 LEU A CA 1
ATOM 902 C C . LEU A 1 115 ? -3.841 -4.566 -13.976 1 98.69 115 LEU A C 1
ATOM 904 O O . LEU A 1 115 ? -3.04 -5.218 -14.65 1 98.69 115 LEU A O 1
ATOM 908 N N . LEU A 1 116 ? -3.478 -3.537 -13.276 1 98.86 116 LEU A N 1
ATOM 909 C CA . LEU A 1 116 ? -2.093 -3.245 -12.923 1 98.86 116 LEU A CA 1
ATOM 910 C C . LEU A 1 116 ? -1.815 -3.609 -11.469 1 98.86 116 LEU A C 1
ATOM 912 O O . LEU A 1 116 ? -2.483 -3.11 -10.56 1 98.86 116 LEU A O 1
ATOM 916 N N . ILE A 1 117 ? -0.894 -4.488 -11.231 1 98.82 117 ILE A N 1
ATOM 917 C CA . ILE A 1 117 ? -0.454 -4.89 -9.9 1 98.82 117 ILE A CA 1
ATOM 918 C C . ILE A 1 117 ? 0.9 -4.255 -9.59 1 98.82 117 ILE A C 1
ATOM 920 O O . ILE A 1 117 ? 1.821 -4.312 -10.408 1 98.82 117 ILE A O 1
ATOM 924 N N . LYS A 1 118 ? 1.025 -3.613 -8.496 1 98.63 118 LYS A N 1
ATOM 925 C CA . LYS A 1 118 ? 2.309 -3.144 -7.984 1 98.63 118 LYS A CA 1
ATOM 926 C C . LYS A 1 118 ? 2.616 -3.758 -6.621 1 98.63 118 LYS A C 1
ATOM 928 O O . LYS A 1 118 ? 1.779 -3.724 -5.717 1 98.63 118 LYS A O 1
ATOM 933 N N . THR A 1 119 ? 3.71 -4.305 -6.488 1 97.86 119 THR A N 1
ATOM 934 C CA . THR A 1 119 ? 4.153 -4.899 -5.232 1 97.86 119 THR A CA 1
ATOM 935 C C . THR A 1 119 ? 5.338 -4.129 -4.657 1 97.86 119 THR A C 1
ATOM 937 O O . THR A 1 119 ? 6.254 -3.751 -5.39 1 97.86 119 THR A O 1
ATOM 940 N N . TYR A 1 120 ? 5.303 -3.933 -3.377 1 96.94 120 TYR A N 1
ATOM 941 C CA . TYR A 1 120 ? 6.363 -3.281 -2.617 1 96.94 120 TYR A CA 1
ATOM 942 C C . TYR A 1 120 ? 6.92 -4.213 -1.547 1 96.94 120 TYR A C 1
ATOM 944 O O . TYR A 1 120 ? 6.173 -4.724 -0.71 1 96.94 120 TYR A O 1
ATOM 952 N N . TYR A 1 121 ? 8.126 -4.456 -1.541 1 93.52 121 TYR A N 1
ATOM 953 C CA . TYR A 1 121 ? 8.777 -5.218 -0.481 1 93.52 121 TYR A CA 1
ATOM 954 C C . TYR A 1 121 ? 10.252 -4.853 -0.375 1 93.52 121 TYR A C 1
ATOM 956 O O . TYR A 1 121 ? 10.79 -4.154 -1.237 1 93.52 121 TYR A O 1
ATOM 964 N N . PRO A 1 122 ? 10.81 -5.239 0.78 1 85.84 122 PRO 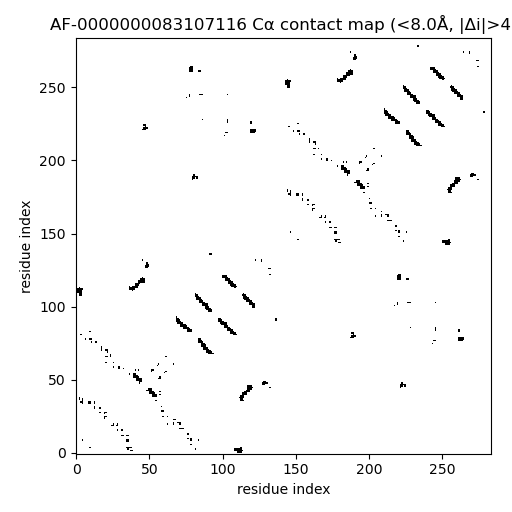A N 1
ATOM 965 C CA . PRO A 1 122 ? 12.197 -4.821 0.999 1 85.84 122 PRO A CA 1
ATOM 966 C C . PRO A 1 122 ? 13.13 -5.258 -0.128 1 85.84 122 PRO A C 1
ATOM 968 O O . PRO A 1 122 ? 13.153 -6.437 -0.493 1 85.84 122 PRO A O 1
ATOM 971 N N . MET A 1 123 ? 13.735 -4.331 -0.745 1 77.93 123 MET A N 1
ATOM 972 C CA . MET A 1 123 ? 14.747 -4.584 -1.766 1 77.93 123 MET A CA 1
ATOM 973 C C . MET A 1 123 ? 16.097 -4.011 -1.348 1 77.93 123 MET A C 1
ATOM 975 O O . MET A 1 123 ? 16.164 -2.916 -0.786 1 77.93 123 MET A O 1
ATOM 979 N N . PRO A 1 124 ? 17.074 -4.932 -1.47 1 69.13 124 PRO A N 1
ATOM 980 C CA . PRO A 1 124 ? 18.385 -4.319 -1.245 1 69.13 124 PRO A CA 1
ATOM 981 C C . PRO A 1 124 ? 18.647 -3.13 -2.167 1 69.13 124 PRO A C 1
ATOM 983 O O . PRO A 1 124 ? 18.035 -3.025 -3.233 1 69.13 124 PRO A O 1
ATOM 986 N N . GLU A 1 125 ? 19.303 -2.183 -1.708 1 64.43 125 GLU A N 1
ATOM 987 C CA . GLU A 1 125 ? 19.629 -0.992 -2.487 1 64.43 125 GLU A CA 1
ATOM 988 C C . GLU A 1 125 ? 20.258 -1.363 -3.827 1 64.43 125 GLU A C 1
ATOM 990 O O . GLU A 1 125 ? 20.15 -0.612 -4.799 1 64.43 125 GLU A O 1
ATOM 995 N N . THR A 1 126 ? 20.814 -2.538 -3.817 1 59.46 126 THR A N 1
ATOM 996 C CA . THR A 1 126 ? 21.607 -2.946 -4.972 1 59.46 126 THR A CA 1
ATOM 997 C C . THR A 1 126 ? 20.72 -3.576 -6.042 1 59.46 126 THR A C 1
ATOM 999 O O . THR A 1 126 ? 21.168 -3.816 -7.165 1 59.46 126 THR A O 1
ATOM 1002 N N . VAL A 1 127 ? 19.621 -4.019 -5.571 1 55.51 127 VAL A N 1
ATOM 1003 C CA . VAL A 1 127 ? 18.779 -4.664 -6.573 1 55.51 127 VAL A CA 1
ATOM 1004 C C . VAL A 1 127 ? 18.321 -3.634 -7.603 1 55.51 127 VAL A C 1
ATOM 1006 O O . VAL A 1 127 ? 17.595 -2.694 -7.27 1 55.51 127 VAL A O 1
ATOM 1009 N N . GLY A 1 128 ? 19.091 -3.501 -8.622 1 55.12 128 GLY A N 1
ATOM 1010 C CA . GLY A 1 128 ? 18.746 -2.682 -9.774 1 55.12 128 GLY A CA 1
ATOM 1011 C C . GLY A 1 128 ? 17.658 -3.293 -10.636 1 55.12 128 GLY A C 1
ATOM 1012 O O . GLY A 1 128 ? 17.171 -4.388 -10.347 1 55.12 128 GLY A O 1
ATOM 1013 N N . SER A 1 129 ? 17.092 -2.532 -11.612 1 54.6 129 SER A N 1
ATOM 1014 C CA . SER A 1 129 ? 16.024 -2.896 -12.536 1 54.6 129 SER A CA 1
ATOM 1015 C C . SER A 1 129 ? 16.306 -4.236 -13.207 1 54.6 129 SER A C 1
ATOM 1017 O O . SER A 1 129 ? 15.38 -4.928 -13.637 1 54.6 129 SER A O 1
ATOM 1019 N N . ASP A 1 130 ? 17.551 -4.648 -13.12 1 56.1 130 ASP A N 1
ATOM 1020 C CA . ASP A 1 130 ? 17.897 -5.814 -13.928 1 56.1 130 ASP A CA 1
ATOM 1021 C C . ASP A 1 130 ? 18.186 -7.026 -13.046 1 56.1 130 ASP A C 1
ATOM 1023 O O . ASP A 1 130 ? 18.514 -8.103 -13.55 1 56.1 130 ASP A O 1
ATOM 1027 N N . SER A 1 131 ? 18.076 -6.793 -11.758 1 59.5 131 SER A N 1
ATOM 1028 C CA . SER A 1 131 ? 18.431 -7.894 -10.869 1 59.5 131 SER A CA 1
ATOM 1029 C C . SER A 1 131 ? 17.192 -8.659 -10.414 1 59.5 131 SER A C 1
ATOM 1031 O O . SER A 1 131 ? 16.106 -8.086 -10.309 1 59.5 131 SER A O 1
ATOM 1033 N N . ASP A 1 132 ? 17.42 -10.038 -10.397 1 63.27 132 ASP A N 1
ATOM 1034 C CA . ASP A 1 132 ? 16.376 -10.864 -9.797 1 63.27 132 ASP A CA 1
ATOM 1035 C C . ASP A 1 132 ? 16.207 -10.543 -8.313 1 63.27 132 ASP A C 1
ATOM 1037 O O . ASP A 1 132 ? 17.071 -10.875 -7.499 1 63.27 132 ASP A O 1
ATOM 1041 N N . PRO A 1 133 ? 15.116 -9.943 -7.985 1 66.49 133 PRO A N 1
ATOM 1042 C CA . PRO A 1 133 ? 14.947 -9.482 -6.605 1 66.49 133 PRO A CA 1
ATOM 1043 C C . PRO A 1 133 ? 14.782 -10.632 -5.615 1 66.49 133 PRO A C 1
ATOM 1045 O O . PRO A 1 133 ? 14.914 -10.433 -4.404 1 66.49 133 PRO A O 1
ATOM 1048 N N . TYR A 1 134 ? 14.613 -11.824 -6.083 1 68 134 TYR A N 1
ATOM 1049 C CA . TYR A 1 134 ? 14.316 -12.954 -5.21 1 68 134 TYR A CA 1
ATOM 1050 C C . TYR A 1 134 ? 15.533 -13.857 -5.053 1 68 134 TYR A C 1
ATOM 1052 O O . TYR A 1 134 ? 15.487 -14.85 -4.323 1 68 134 TYR A O 1
ATOM 1060 N N . ALA A 1 135 ? 16.581 -13.507 -5.758 1 65.77 135 ALA A N 1
ATOM 1061 C CA . ALA A 1 135 ? 17.753 -14.377 -5.796 1 65.77 135 ALA A CA 1
ATOM 1062 C C . ALA A 1 135 ? 18.168 -14.801 -4.39 1 65.77 135 ALA A C 1
ATOM 1064 O O . ALA A 1 135 ? 18.521 -15.961 -4.163 1 65.77 135 ALA A O 1
ATOM 1065 N N . HIS A 1 136 ? 18.128 -13.883 -3.533 1 66.27 136 HIS A N 1
ATOM 1066 C CA . HIS A 1 136 ? 18.591 -14.148 -2.175 1 66.27 136 HIS A CA 1
ATOM 1067 C C . HIS A 1 136 ? 17.639 -15.086 -1.441 1 66.27 136 HIS A C 1
ATOM 1069 O O . HIS A 1 136 ? 18.032 -15.747 -0.477 1 66.27 136 HIS A O 1
ATOM 1075 N N . LEU A 1 137 ? 16.484 -15.155 -1.871 1 65.43 137 LEU A N 1
ATOM 1076 C CA . LEU A 1 137 ? 15.495 -16.039 -1.265 1 65.43 137 LEU A CA 1
ATOM 1077 C C . LEU A 1 137 ? 15.583 -17.442 -1.857 1 65.43 137 LEU A C 1
ATOM 1079 O O . LEU A 1 137 ? 15.237 -18.423 -1.195 1 65.43 137 LEU A O 1
ATOM 1083 N N . LEU A 1 138 ? 16.094 -17.559 -3.166 1 62.03 138 LEU A N 1
ATOM 1084 C CA . LEU A 1 138 ? 16.102 -18.809 -3.919 1 62.03 138 LEU A CA 1
ATOM 1085 C C . LEU A 1 138 ? 17.443 -19.52 -3.777 1 62.03 138 LEU A C 1
ATOM 1087 O O . LEU A 1 138 ? 17.568 -20.695 -4.131 1 62.03 138 LEU A O 1
ATOM 1091 N N . GLU A 1 139 ? 18.445 -18.91 -3.51 1 55.57 139 GLU A N 1
ATOM 1092 C CA . GLU A 1 139 ? 19.779 -19.502 -3.446 1 55.57 139 GLU A CA 1
ATOM 1093 C C . GLU A 1 139 ? 19.769 -20.798 -2.642 1 55.57 139 GLU A C 1
ATOM 1095 O O . GLU A 1 139 ? 20.532 -21.722 -2.933 1 55.57 139 GLU A O 1
ATOM 1100 N N . GLY A 1 140 ? 19.051 -20.906 -1.639 1 44.62 140 GLY A N 1
ATOM 1101 C CA . GLY A 1 140 ? 19.261 -22.167 -0.944 1 44.62 140 GLY A CA 1
ATOM 1102 C C . GLY A 1 140 ? 18.534 -23.331 -1.589 1 44.62 140 GLY A C 1
ATOM 1103 O O . GLY A 1 140 ? 18.51 -24.435 -1.04 1 44.62 140 GLY A O 1
ATOM 1104 N N . ARG A 1 141 ? 17.843 -23.244 -2.681 1 46.54 141 ARG A N 1
ATOM 1105 C CA . ARG A 1 141 ? 17.093 -24.338 -3.29 1 46.54 141 ARG A CA 1
ATOM 1106 C C . ARG A 1 141 ? 18.015 -25.26 -4.081 1 46.54 141 ARG A C 1
ATOM 1108 O O . ARG A 1 141 ? 17.564 -26.251 -4.659 1 46.54 141 ARG A O 1
ATOM 1115 N N . GLU A 1 142 ? 19.324 -25.161 -4.11 1 38.15 142 GLU A N 1
ATOM 1116 C CA . GLU A 1 142 ? 20.052 -26.289 -4.683 1 38.15 142 GLU A CA 1
ATOM 1117 C C . GLU A 1 142 ? 19.922 -27.532 -3.807 1 38.15 142 GLU A C 1
ATOM 1119 O O . GLU A 1 142 ? 19.947 -27.437 -2.578 1 38.15 142 GLU A O 1
ATOM 1124 N N . MET B 1 1 ? 18.994 15.546 -13.763 1 57.72 1 MET B N 1
ATOM 1125 C CA . MET B 1 1 ? 18.974 14.779 -12.521 1 57.72 1 MET B CA 1
ATOM 1126 C C . MET B 1 1 ? 17.543 14.471 -12.094 1 57.72 1 MET B C 1
ATOM 1128 O O . MET B 1 1 ? 16.624 15.238 -12.389 1 57.72 1 MET B O 1
ATOM 1132 N N . SER B 1 2 ? 17.094 13.206 -11.785 1 78.47 2 SER B N 1
ATOM 1133 C CA . SER B 1 2 ? 15.722 12.859 -11.429 1 78.47 2 SER B CA 1
ATOM 1134 C C . SER B 1 2 ? 15.251 13.646 -10.21 1 78.47 2 SER B C 1
ATOM 1136 O O . SER B 1 2 ? 16.012 13.842 -9.26 1 78.47 2 SER B O 1
ATOM 1138 N N . GLY B 1 3 ? 14.149 14.437 -10.3 1 92.46 3 GLY B N 1
ATOM 1139 C CA . GLY B 1 3 ? 13.556 15.167 -9.192 1 92.46 3 GLY B CA 1
ATOM 1140 C C . GLY B 1 3 ? 13.043 14.262 -8.087 1 92.46 3 GLY B C 1
ATOM 1141 O O . GLY B 1 3 ? 12.432 14.733 -7.126 1 92.46 3 GLY B O 1
ATOM 1142 N N . VAL B 1 4 ? 13.344 12.963 -8.205 1 95.78 4 VAL B N 1
ATOM 1143 C CA . VAL B 1 4 ? 12.88 12.005 -7.207 1 95.78 4 VAL B CA 1
ATOM 1144 C C . VAL B 1 4 ? 13.792 12.05 -5.983 1 95.78 4 VAL B C 1
ATOM 1146 O O . VAL B 1 4 ? 15.012 11.918 -6.106 1 95.78 4 VAL B O 1
ATOM 1149 N N . PRO B 1 5 ? 13.234 12.223 -4.81 1 97.42 5 PRO B N 1
ATOM 1150 C CA . PRO B 1 5 ? 14.06 12.192 -3.6 1 97.42 5 PRO B CA 1
ATOM 1151 C C . PRO B 1 5 ? 14.828 10.882 -3.444 1 97.42 5 PRO B C 1
ATOM 1153 O O . PRO B 1 5 ? 14.364 9.832 -3.897 1 97.42 5 PRO B O 1
ATOM 1156 N N . SER B 1 6 ? 15.947 10.937 -2.802 1 94.78 6 SER B N 1
ATOM 1157 C CA . SER B 1 6 ? 16.77 9.748 -2.603 1 94.78 6 SER B CA 1
ATOM 1158 C C . SER B 1 6 ? 16.071 8.736 -1.703 1 94.78 6 SER B C 1
ATOM 1160 O O . SER B 1 6 ? 15.181 9.096 -0.929 1 94.78 6 SER B O 1
ATOM 1162 N N . ARG B 1 7 ? 16.475 7.487 -1.852 1 94.17 7 ARG B N 1
ATOM 1163 C CA . ARG B 1 7 ? 16 6.435 -0.957 1 94.17 7 ARG B CA 1
ATOM 1164 C C . ARG B 1 7 ? 16.249 6.804 0.501 1 94.17 7 ARG B C 1
ATOM 1166 O O . ARG B 1 7 ? 15.382 6.601 1.354 1 94.17 7 ARG B O 1
ATOM 1173 N N . GLN B 1 8 ? 17.404 7.373 0.804 1 94.32 8 GLN B N 1
ATOM 1174 C CA . GLN B 1 8 ? 17.772 7.758 2.163 1 94.32 8 GLN B CA 1
ATOM 1175 C C . GLN B 1 8 ? 16.814 8.81 2.715 1 94.32 8 GLN B C 1
ATOM 1177 O O . GLN B 1 8 ? 16.376 8.717 3.863 1 94.32 8 GLN B O 1
ATOM 1182 N N . ALA B 1 9 ? 16.499 9.782 1.932 1 97.22 9 ALA B N 1
ATOM 1183 C CA . ALA B 1 9 ? 15.596 10.844 2.368 1 97.22 9 ALA B CA 1
ATOM 1184 C C . ALA B 1 9 ? 14.201 10.295 2.653 1 97.22 9 ALA B C 1
ATOM 1186 O O . ALA B 1 9 ? 13.562 10.684 3.633 1 97.22 9 ALA B O 1
ATOM 1187 N N . ARG B 1 10 ? 13.723 9.417 1.769 1 97.57 10 ARG B N 1
ATOM 1188 C CA . ARG B 1 10 ? 12.392 8.838 1.923 1 97.57 10 ARG B CA 1
ATOM 1189 C C . ARG B 1 10 ? 12.312 7.975 3.178 1 97.57 10 ARG B C 1
ATOM 1191 O O . ARG B 1 10 ? 11.348 8.068 3.941 1 97.57 10 ARG B O 1
ATOM 1198 N N . LEU B 1 11 ? 13.369 7.222 3.447 1 96.41 11 LEU B N 1
ATOM 1199 C CA . LEU B 1 11 ? 13.4 6.39 4.644 1 96.41 11 LEU B CA 1
ATOM 1200 C C . LEU B 1 11 ? 13.517 7.248 5.9 1 96.41 11 LEU B C 1
ATOM 1202 O O . LEU B 1 11 ? 12.927 6.927 6.934 1 96.41 11 LEU B O 1
ATOM 1206 N N . ALA B 1 12 ? 14.236 8.308 5.848 1 97.73 12 ALA B N 1
ATOM 1207 C CA . ALA B 1 12 ? 14.374 9.214 6.986 1 97.73 12 ALA B CA 1
ATOM 1208 C C . ALA B 1 12 ? 13.036 9.856 7.341 1 97.73 12 ALA B C 1
ATOM 1210 O O . ALA B 1 12 ? 12.686 9.965 8.518 1 97.73 12 ALA B O 1
ATOM 1211 N N . HIS B 1 13 ? 12.326 10.298 6.339 1 98.54 13 HIS B N 1
ATOM 1212 C CA . HIS B 1 13 ? 10.995 10.852 6.565 1 98.54 13 HIS B CA 1
ATOM 1213 C C . HIS B 1 13 ? 10.07 9.82 7.202 1 98.54 13 HIS B C 1
ATOM 1215 O O . HIS B 1 13 ? 9.395 10.112 8.191 1 98.54 13 HIS B O 1
ATOM 1221 N N . ALA B 1 14 ? 10.03 8.635 6.622 1 98.35 14 ALA B N 1
ATOM 1222 C CA . ALA B 1 14 ? 9.153 7.579 7.119 1 98.35 14 ALA B CA 1
ATOM 1223 C C . ALA B 1 14 ? 9.463 7.249 8.577 1 98.35 14 ALA B C 1
ATOM 1225 O O . ALA B 1 14 ? 8.553 6.997 9.37 1 98.35 14 ALA B O 1
ATOM 1226 N N . ALA B 1 15 ? 10.707 7.286 8.939 1 97.66 15 ALA B N 1
ATOM 1227 C CA . ALA B 1 15 ? 11.162 6.901 10.272 1 97.66 15 ALA B CA 1
ATOM 1228 C C . ALA B 1 15 ? 10.656 7.878 11.328 1 97.66 15 ALA B C 1
ATOM 1230 O O . ALA B 1 15 ? 10.497 7.513 12.495 1 97.66 15 ALA B O 1
ATOM 1231 N N . LYS B 1 16 ? 10.34 9.055 10.936 1 97.96 16 LYS B N 1
ATOM 1232 C CA . LYS B 1 16 ? 9.955 10.05 11.932 1 97.96 16 LYS B CA 1
ATOM 1233 C C . LYS B 1 16 ? 8.476 10.406 11.811 1 97.96 16 LYS B C 1
ATOM 1235 O O . LYS B 1 16 ? 7.926 11.098 12.67 1 97.96 16 LYS B O 1
ATOM 1240 N N . HIS B 1 17 ? 7.806 10.004 10.82 1 98.66 17 HIS B N 1
ATOM 1241 C CA . HIS B 1 17 ? 6.457 10.431 10.466 1 98.66 17 HIS B CA 1
ATOM 1242 C C . HIS B 1 17 ? 5.497 10.251 11.638 1 98.66 17 HIS B C 1
ATOM 1244 O O . HIS B 1 17 ? 4.892 11.219 12.104 1 98.66 17 HIS B O 1
ATOM 1250 N N . ALA B 1 18 ? 5.399 9.05 12.147 1 98.53 18 ALA B N 1
ATOM 1251 C CA . ALA B 1 18 ? 4.443 8.749 13.209 1 98.53 18 ALA B CA 1
ATOM 1252 C C . ALA B 1 18 ? 4.826 9.452 14.508 1 98.53 18 ALA B C 1
ATOM 1254 O O . ALA B 1 18 ? 3.961 9.971 15.218 1 98.53 18 ALA B O 1
ATOM 1255 N N . GLU B 1 19 ? 6.11 9.477 14.808 1 98.36 19 GLU B N 1
ATOM 1256 C CA . GLU B 1 19 ? 6.589 10.08 16.048 1 98.36 19 GLU B CA 1
ATOM 1257 C C . GLU B 1 19 ? 6.27 11.572 16.096 1 98.36 19 GLU B C 1
ATOM 1259 O O . GLU B 1 19 ? 5.711 12.061 17.079 1 98.36 19 GLU B O 1
ATOM 1264 N N . LEU B 1 20 ? 6.642 12.273 15.025 1 98.73 20 LEU B N 1
ATOM 1265 C CA . LEU B 1 20 ? 6.396 13.71 14.98 1 98.73 20 LEU B CA 1
ATOM 1266 C C . LEU B 1 20 ? 4.9 14.007 15.008 1 98.73 20 LEU B C 1
ATOM 1268 O O . LEU B 1 20 ? 4.461 14.938 15.687 1 98.73 20 LEU B O 1
ATOM 1272 N N . TRP B 1 21 ? 4.1 13.21 14.288 1 98.67 21 TRP B N 1
ATOM 1273 C CA . TRP B 1 21 ? 2.648 13.351 14.277 1 98.67 21 TRP B CA 1
ATOM 1274 C C . TRP B 1 21 ? 2.073 13.176 15.679 1 98.67 21 TRP B C 1
ATOM 1276 O O . TRP B 1 21 ? 1.344 14.041 16.169 1 98.67 21 TRP B O 1
ATOM 1286 N N . ASN B 1 22 ? 2.442 12.094 16.353 1 98.12 22 ASN B N 1
ATOM 1287 C CA . ASN B 1 22 ? 1.882 11.749 17.655 1 98.12 22 ASN B CA 1
ATOM 1288 C C . ASN B 1 22 ? 2.292 12.756 18.726 1 98.12 22 ASN B C 1
ATOM 1290 O O . ASN B 1 22 ? 1.556 12.977 19.69 1 98.12 22 ASN B O 1
ATOM 1294 N N . ALA B 1 23 ? 3.456 13.377 18.544 1 98.16 23 ALA B N 1
ATOM 1295 C CA . ALA B 1 23 ? 3.966 14.36 19.497 1 98.16 23 ALA B CA 1
ATOM 1296 C C . ALA B 1 23 ? 3.35 15.734 19.25 1 98.16 23 ALA B C 1
ATOM 1298 O O . ALA B 1 23 ? 3.599 16.677 20.004 1 98.16 23 ALA B O 1
ATOM 1299 N N . GLY B 1 24 ? 2.65 15.912 18.15 1 98.12 24 GLY B N 1
ATOM 1300 C CA . GLY B 1 24 ? 2.026 17.188 17.836 1 98.12 24 GLY B CA 1
ATOM 1301 C C . GLY B 1 24 ? 3.01 18.225 17.329 1 98.12 24 GLY B C 1
ATOM 1302 O O . GLY B 1 24 ? 2.785 19.427 17.479 1 98.12 24 GLY B O 1
ATOM 1303 N N . LYS B 1 25 ? 4.122 17.792 16.802 1 98.39 25 LYS B N 1
ATOM 1304 C CA . LYS B 1 25 ? 5.166 18.689 16.313 1 98.39 25 LYS B CA 1
ATOM 1305 C C . LYS B 1 25 ? 4.922 19.075 14.857 1 98.39 25 LYS B C 1
ATOM 1307 O O . LYS B 1 25 ? 5.681 18.681 13.969 1 98.39 25 LYS B O 1
ATOM 1312 N N . LYS B 1 26 ? 4.003 19.906 14.658 1 98.5 26 LYS B N 1
ATOM 1313 C CA . LYS B 1 26 ? 3.488 20.244 13.334 1 98.5 26 LYS B CA 1
ATOM 1314 C C . LYS B 1 26 ? 4.597 20.78 12.433 1 98.5 26 LYS B C 1
ATOM 1316 O O . LYS B 1 26 ? 4.778 20.304 11.311 1 98.5 26 LYS B O 1
ATOM 1321 N N . ASP B 1 27 ? 5.322 21.78 12.88 1 98.61 27 ASP B N 1
ATOM 1322 C CA . ASP B 1 27 ? 6.329 22.426 12.043 1 98.61 27 ASP B CA 1
ATOM 1323 C C . ASP B 1 27 ? 7.4 21.43 11.606 1 98.61 27 ASP B C 1
ATOM 1325 O O . ASP B 1 27 ? 7.8 21.413 10.439 1 98.61 27 ASP B O 1
ATOM 1329 N N . GLU B 1 28 ? 7.836 20.627 12.55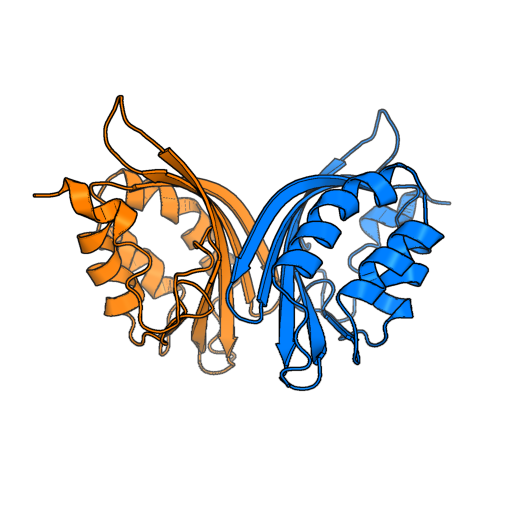3 1 98.73 28 GLU B N 1
ATOM 1330 C CA . GLU B 1 28 ? 8.841 19.617 12.234 1 98.73 28 GLU B CA 1
ATOM 1331 C C . GLU B 1 28 ? 8.276 18.554 11.296 1 98.73 28 GLU B C 1
ATOM 1333 O O . GLU B 1 28 ? 8.984 18.053 10.419 1 98.73 28 GLU B O 1
ATOM 1338 N N . TRP B 1 29 ? 7.031 18.218 11.541 1 98.75 29 TRP B N 1
ATOM 1339 C CA . TRP B 1 29 ? 6.36 17.227 10.708 1 98.75 29 TRP B CA 1
ATOM 1340 C C . TRP B 1 29 ? 6.232 17.719 9.271 1 98.75 29 TRP B C 1
ATOM 1342 O O . TRP B 1 29 ? 6.585 17.006 8.329 1 98.75 29 TRP B O 1
ATOM 1352 N N . VAL B 1 30 ? 5.837 18.939 9.071 1 98.71 30 VAL B N 1
ATOM 1353 C CA . VAL B 1 30 ? 5.676 19.539 7.751 1 98.71 30 VAL B CA 1
ATOM 1354 C C . VAL B 1 30 ? 7.041 19.689 7.082 1 98.71 30 VAL B C 1
ATOM 1356 O O . VAL B 1 30 ? 7.183 19.432 5.884 1 98.71 30 VAL B O 1
ATOM 1359 N N . ALA B 1 31 ? 8.04 20.064 7.858 1 98.57 31 ALA B N 1
ATOM 1360 C CA . ALA B 1 31 ? 9.393 20.182 7.322 1 98.57 31 ALA B CA 1
ATOM 1361 C C . ALA B 1 31 ? 9.899 18.837 6.807 1 98.57 31 ALA B C 1
ATOM 1363 O O . ALA B 1 31 ? 10.571 18.773 5.775 1 98.57 31 ALA B O 1
ATOM 1364 N N . SER B 1 32 ? 9.626 17.833 7.567 1 98.61 32 SER B N 1
ATOM 1365 C CA . SER B 1 32 ? 10.011 16.492 7.138 1 98.61 32 SER B CA 1
ATOM 1366 C C . SER B 1 32 ? 9.35 16.124 5.814 1 98.61 32 SER B C 1
ATOM 1368 O O . SER B 1 32 ? 9.998 15.571 4.923 1 98.61 32 SER B O 1
ATOM 1370 N N . TRP B 1 33 ? 8.079 16.428 5.624 1 98.62 33 TRP B N 1
ATOM 1371 C CA . TRP B 1 33 ? 7.379 16.19 4.366 1 98.62 33 TRP B CA 1
ATOM 1372 C C . TRP B 1 33 ? 8.069 16.914 3.214 1 98.62 33 TRP B C 1
ATOM 1374 O O . TRP B 1 33 ? 8.207 16.362 2.12 1 98.62 33 TRP B O 1
ATOM 1384 N N . ARG B 1 34 ? 8.469 18.085 3.438 1 98.06 34 ARG B N 1
ATOM 1385 C CA . ARG B 1 34 ? 9.068 18.895 2.382 1 98.06 34 ARG B CA 1
ATOM 1386 C C . ARG B 1 34 ? 10.324 18.231 1.829 1 98.06 34 ARG B C 1
ATOM 1388 O O . ARG B 1 34 ? 10.644 18.382 0.647 1 98.06 34 ARG B O 1
ATOM 1395 N N . THR B 1 35 ? 11.018 17.414 2.6 1 98.19 35 THR B N 1
ATOM 1396 C CA . THR B 1 35 ? 12.253 16.763 2.174 1 98.19 35 THR B CA 1
ATOM 1397 C C . THR B 1 35 ? 11.975 15.746 1.071 1 98.19 35 THR B C 1
ATOM 1399 O O . THR B 1 35 ? 12.889 15.341 0.349 1 98.19 35 THR B O 1
ATOM 1402 N N . ILE B 1 36 ? 10.677 15.347 0.956 1 98.42 36 ILE B N 1
ATOM 1403 C CA . ILE B 1 36 ? 10.409 14.314 -0.039 1 98.42 36 ILE B CA 1
ATOM 1404 C C . ILE B 1 36 ? 9.362 14.813 -1.032 1 98.42 36 ILE B C 1
ATOM 1406 O O . ILE B 1 36 ? 8.816 14.03 -1.813 1 98.42 36 ILE B O 1
ATOM 1410 N N . CYS B 1 37 ? 9.062 16.081 -0.935 1 97.62 37 CYS B N 1
ATOM 1411 C CA . CYS B 1 37 ? 8.096 16.689 -1.844 1 97.62 37 CYS B CA 1
ATOM 1412 C C . CYS B 1 37 ? 8.69 17.911 -2.533 1 97.62 37 CYS B C 1
ATOM 1414 O O . CYS B 1 37 ? 8.256 19.039 -2.288 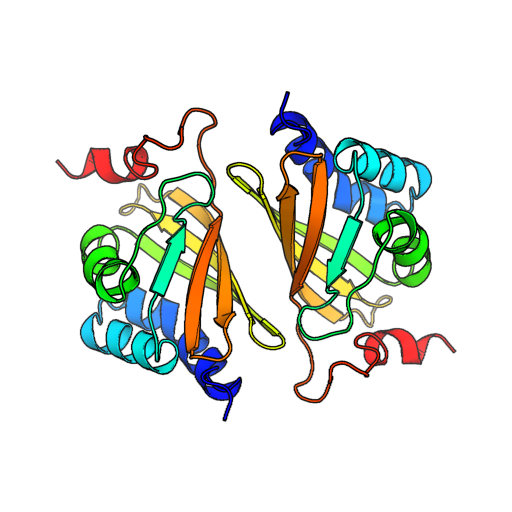1 97.62 37 CYS B O 1
ATOM 1416 N N . PRO B 1 38 ? 9.569 17.741 -3.46 1 96.78 38 PRO B N 1
ATOM 1417 C CA . PRO B 1 38 ? 10.199 18.892 -4.112 1 96.78 38 PRO B CA 1
ATOM 1418 C C . PRO B 1 38 ? 9.287 19.559 -5.14 1 96.78 38 PRO B C 1
ATOM 1420 O O . PRO B 1 38 ? 9.502 20.719 -5.5 1 96.78 38 PRO B O 1
ATOM 1423 N N . GLY B 1 39 ? 8.262 18.865 -5.668 1 97.17 39 GLY B N 1
ATOM 1424 C CA . GLY B 1 39 ? 7.368 19.395 -6.686 1 97.17 39 GLY B CA 1
ATOM 1425 C C . GLY B 1 39 ? 5.927 19.492 -6.223 1 97.17 39 GLY B C 1
ATOM 1426 O O . GLY B 1 39 ? 5.664 19.755 -5.047 1 97.17 39 GLY B O 1
ATOM 1427 N N . GLU B 1 40 ? 4.986 19.434 -7.087 1 97.89 40 GLU B N 1
ATOM 1428 C CA . GLU B 1 40 ? 3.557 19.492 -6.793 1 97.89 40 GLU B CA 1
ATOM 1429 C C . GLU B 1 40 ? 3.071 18.193 -6.157 1 97.89 40 GLU B C 1
ATOM 1431 O O . GLU B 1 40 ? 3.682 17.138 -6.343 1 97.89 40 GLU B O 1
ATOM 1436 N N . VAL B 1 41 ? 2.022 18.342 -5.441 1 98.63 41 VAL B N 1
ATOM 1437 C CA . VAL B 1 41 ? 1.442 17.184 -4.769 1 98.63 41 VAL B CA 1
ATOM 1438 C C . VAL B 1 41 ? -0.002 16.991 -5.227 1 98.63 41 VAL B C 1
ATOM 1440 O O . VAL B 1 41 ? -0.789 17.94 -5.235 1 98.63 41 VAL B O 1
ATOM 1443 N N . ARG B 1 42 ? -0.297 15.831 -5.655 1 98.68 42 ARG B N 1
ATOM 1444 C CA . ARG B 1 42 ? -1.654 15.35 -5.892 1 98.68 42 ARG B CA 1
ATOM 1445 C C . ARG B 1 42 ? -1.983 14.169 -4.985 1 98.68 42 ARG B C 1
ATOM 1447 O O . ARG B 1 42 ? -1.111 13.355 -4.676 1 98.68 42 ARG B O 1
ATOM 1454 N N . MET B 1 43 ? -3.282 14.088 -4.605 1 98.19 43 MET B N 1
ATOM 1455 C CA . MET B 1 43 ? -3.602 13.057 -3.622 1 98.19 43 MET B CA 1
ATOM 1456 C C . MET B 1 43 ? -5.041 12.577 -3.786 1 98.19 43 MET B C 1
ATOM 1458 O O . MET B 1 43 ? -5.944 13.38 -4.028 1 98.19 43 MET B O 1
ATOM 1462 N N . PHE B 1 44 ? -5.283 11.331 -3.707 1 96.06 44 PHE B N 1
ATOM 1463 C CA . PHE B 1 44 ? -6.58 10.712 -3.46 1 96.06 44 PHE B CA 1
ATOM 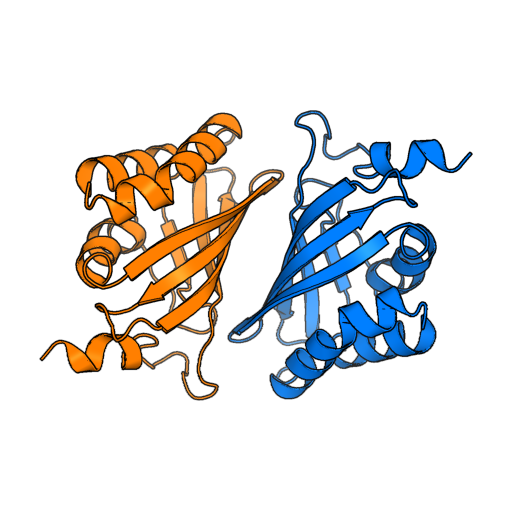1464 C C . PHE B 1 44 ? -6.652 10.152 -2.044 1 96.06 44 PHE B C 1
ATOM 1466 O O . PHE B 1 44 ? -5.916 9.224 -1.701 1 96.06 44 PHE B O 1
ATOM 1473 N N . ASP B 1 45 ? -7.5 10.713 -1.215 1 94.09 45 ASP B N 1
ATOM 1474 C CA . ASP B 1 45 ? -7.574 10.34 0.194 1 94.09 45 ASP B CA 1
ATOM 1475 C C . ASP B 1 45 ? -9.025 10.216 0.654 1 94.09 45 ASP B C 1
ATOM 1477 O O . ASP B 1 45 ? -9.629 11.197 1.094 1 94.09 45 ASP B O 1
ATOM 1481 N N . PRO B 1 46 ? -9.518 9.043 0.537 1 94.18 46 PRO B N 1
ATOM 1482 C CA . PRO B 1 46 ? -8.921 7.828 -0.023 1 94.18 46 PRO B CA 1
ATOM 1483 C C . PRO B 1 46 ? -9.168 7.687 -1.523 1 94.18 46 PRO B C 1
ATOM 1485 O O . PRO B 1 46 ? -9.919 8.473 -2.106 1 94.18 46 PRO B O 1
ATOM 1488 N N . VAL B 1 47 ? -8.515 6.769 -2.148 1 95.59 47 VAL B N 1
ATOM 1489 C CA . VAL B 1 47 ? -8.806 6.391 -3.527 1 95.59 47 VAL B CA 1
ATOM 1490 C C . VAL B 1 47 ? -10.31 6.196 -3.703 1 95.59 47 VAL B C 1
ATOM 1492 O O . VAL B 1 47 ? -10.969 5.598 -2.848 1 95.59 47 VAL B O 1
ATOM 1495 N N . GLY B 1 48 ? -10.865 6.709 -4.783 1 92.25 48 GLY B N 1
ATOM 1496 C CA . GLY B 1 48 ? -12.3 6.663 -5.01 1 92.25 48 GLY B CA 1
ATOM 1497 C C . GLY B 1 48 ? -12.993 7.98 -4.714 1 92.25 48 GLY B C 1
ATOM 1498 O O . GLY B 1 48 ? -14.187 8.133 -4.98 1 92.25 48 GLY B O 1
ATOM 1499 N N . THR B 1 49 ? -12.296 8.899 -4.103 1 92.78 49 THR B N 1
ATOM 1500 C CA . THR B 1 49 ? -12.842 10.224 -3.831 1 92.78 49 THR B CA 1
ATOM 1501 C C . THR B 1 49 ? -12.217 11.266 -4.753 1 92.78 49 THR B C 1
ATOM 1503 O O . THR B 1 49 ? -11.341 10.945 -5.559 1 9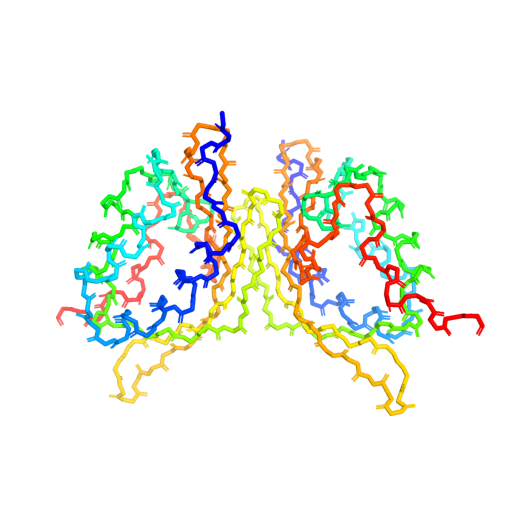2.78 49 THR B O 1
ATOM 1506 N N . GLU B 1 50 ? -12.61 12.483 -4.55 1 93.04 50 GLU B N 1
ATOM 1507 C CA . GLU B 1 50 ? -12.088 13.572 -5.371 1 93.04 50 GLU B CA 1
ATOM 1508 C C . GLU B 1 50 ? -10.6 13.791 -5.116 1 93.04 50 GLU B C 1
ATOM 1510 O O . GLU B 1 50 ? -10.143 13.716 -3.974 1 93.04 50 GLU B O 1
ATOM 1515 N N . GLU B 1 51 ? -9.94 14.14 -6.216 1 96.2 51 GLU B N 1
ATOM 1516 C CA . GLU B 1 51 ? -8.518 14.46 -6.118 1 96.2 51 GLU B CA 1
ATOM 1517 C C . GLU B 1 51 ? -8.295 15.747 -5.33 1 96.2 51 GLU B C 1
ATOM 1519 O O . GLU B 1 51 ? -9.001 16.737 -5.535 1 96.2 51 GLU B O 1
ATOM 1524 N N . LYS B 1 52 ? -7.3 15.726 -4.432 1 96.6 52 LYS B N 1
ATOM 1525 C CA . LYS B 1 52 ? -6.794 16.906 -3.738 1 96.6 52 LYS B CA 1
ATOM 1526 C C . LYS B 1 52 ? -5.442 17.337 -4.299 1 96.6 52 LYS B C 1
ATOM 1528 O O . LYS B 1 52 ? -4.669 16.504 -4.777 1 96.6 52 LYS B O 1
ATOM 1533 N N . ARG B 1 53 ? -5.19 18.633 -4.169 1 98.11 53 ARG B N 1
ATOM 1534 C CA . ARG B 1 53 ? -3.946 19.164 -4.716 1 98.11 53 ARG B CA 1
ATOM 1535 C C . ARG B 1 53 ? -3.286 20.129 -3.737 1 98.11 53 ARG B C 1
ATOM 1537 O O . ARG B 1 53 ? -3.971 20.882 -3.042 1 98.11 53 ARG B O 1
ATOM 1544 N N . GLY B 1 54 ? -1.95 20.06 -3.756 1 98.34 54 GLY B N 1
ATOM 1545 C CA . GLY B 1 54 ? -1.192 21.06 -3.021 1 98.34 54 GLY B CA 1
ATOM 1546 C C . GLY B 1 54 ? -0.495 20.498 -1.796 1 98.34 54 GLY B C 1
ATOM 1547 O O . GLY B 1 54 ? -1.055 19.66 -1.086 1 98.34 54 GLY B O 1
ATOM 1548 N N . PHE B 1 55 ? 0.657 21.007 -1.577 1 98.41 55 PHE B N 1
ATOM 1549 C CA . PHE B 1 55 ? 1.485 20.578 -0.456 1 98.41 55 PHE B CA 1
ATOM 1550 C C . PHE B 1 55 ? 0.789 20.861 0.87 1 98.41 55 PHE B C 1
ATOM 1552 O O . PHE B 1 55 ? 0.736 19.995 1.747 1 98.41 55 PHE B O 1
ATOM 1559 N N . GLU B 1 56 ? 0.196 21.971 1.041 1 97.94 56 GLU B N 1
ATOM 1560 C CA . GLU B 1 56 ? -0.457 22.358 2.288 1 97.94 56 GLU B CA 1
ATOM 1561 C C . GLU B 1 56 ? -1.669 21.477 2.573 1 97.94 56 GLU B C 1
ATOM 1563 O O . GLU B 1 56 ? -1.906 21.089 3.719 1 97.94 56 GLU B O 1
ATOM 1568 N N . THR B 1 57 ? -2.396 21.209 1.494 1 97.45 57 THR B N 1
ATOM 1569 C CA . THR B 1 57 ? -3.565 20.347 1.633 1 97.45 57 THR B CA 1
ATOM 1570 C C . THR B 1 57 ? -3.163 18.973 2.163 1 97.45 57 THR B C 1
ATOM 1572 O O . THR B 1 57 ? -3.812 18.435 3.063 1 97.45 57 THR B O 1
ATOM 1575 N N . ALA B 1 58 ? -2.031 18.489 1.69 1 97.25 58 ALA B N 1
ATOM 1576 C CA . ALA B 1 58 ? -1.584 17.144 2.042 1 97.25 58 ALA B CA 1
ATOM 1577 C C . ALA B 1 58 ? -0.907 17.131 3.409 1 97.25 58 ALA B C 1
ATOM 1579 O O . ALA B 1 58 ? -0.706 16.067 3.999 1 97.25 58 ALA B O 1
ATOM 1580 N N . THR B 1 59 ? -0.561 18.293 3.89 1 97.84 59 THR B N 1
ATOM 1581 C CA . THR B 1 59 ? 0.251 18.273 5.101 1 97.84 59 THR B CA 1
ATOM 1582 C C . THR B 1 59 ? -0.39 19.12 6.196 1 97.84 59 THR B C 1
ATOM 1584 O O . THR B 1 59 ? -1.224 18.628 6.96 1 97.84 59 THR B O 1
ATOM 1587 N N . SER B 1 60 ? -0.225 20.454 6.157 1 97.98 60 SER B N 1
ATOM 1588 C CA . SER B 1 60 ? -0.623 21.32 7.263 1 97.98 60 SER B CA 1
ATOM 1589 C C . SER B 1 60 ? -2.128 21.256 7.501 1 97.98 60 SER B C 1
ATOM 1591 O O . SER B 1 60 ? -2.579 21.214 8.647 1 97.98 60 SER B O 1
ATOM 1593 N N . GLU B 1 61 ? -2.9 21.253 6.458 1 97.17 61 GLU B N 1
ATOM 1594 C CA . GLU B 1 61 ? -4.35 21.186 6.613 1 97.17 61 GLU B CA 1
ATOM 1595 C C . GLU B 1 61 ? -4.784 19.836 7.175 1 97.17 61 GLU B C 1
ATOM 1597 O O . GLU B 1 61 ? -5.644 19.772 8.056 1 97.17 61 GLU B O 1
ATOM 1602 N N . ALA B 1 62 ? -4.153 18.801 6.696 1 95 62 ALA B N 1
ATOM 1603 C CA . ALA B 1 62 ? -4.441 17.47 7.223 1 95 62 ALA B CA 1
ATOM 1604 C C . ALA B 1 62 ? -4.073 17.373 8.7 1 95 62 ALA B C 1
ATOM 1606 O O . ALA B 1 62 ? -4.814 16.789 9.494 1 95 62 ALA B O 1
ATOM 1607 N N . PHE B 1 63 ? -2.978 17.89 9.049 1 97.18 63 PHE B N 1
ATOM 1608 C CA . PHE B 1 63 ? -2.528 17.896 10.436 1 97.18 63 PHE B CA 1
ATOM 1609 C C . PHE B 1 63 ? -3.556 18.57 11.336 1 97.18 63 PHE B C 1
ATOM 1611 O O . PHE B 1 63 ? -3.953 18.011 12.361 1 97.18 63 PHE B O 1
ATOM 1618 N N . ASP B 1 64 ? -4.008 19.7 10.915 1 96.16 64 ASP B N 1
ATOM 1619 C CA . ASP B 1 64 ? -4.954 20.479 11.709 1 96.16 64 ASP B CA 1
ATOM 1620 C C . ASP B 1 64 ? -6.287 19.748 11.848 1 96.16 64 ASP B C 1
ATOM 1622 O O . ASP B 1 64 ? -6.948 19.843 12.884 1 96.16 64 ASP B O 1
ATOM 1626 N N . MET B 1 65 ? -6.595 19.031 10.877 1 91.74 65 MET B N 1
ATOM 1627 C CA . MET B 1 65 ? -7.894 18.367 10.851 1 91.74 65 MET B CA 1
ATOM 1628 C C . MET B 1 65 ? -7.884 17.117 11.724 1 91.74 65 MET B C 1
ATOM 1630 O O . MET B 1 65 ? -8.879 16.805 12.381 1 91.74 65 MET B O 1
ATOM 1634 N N . PHE B 1 66 ? -6.714 16.413 11.812 1 93.37 66 PHE B N 1
ATOM 1635 C CA . PHE B 1 66 ? -6.835 15.04 12.286 1 93.37 66 PHE B CA 1
ATOM 1636 C C . PHE B 1 66 ? -5.918 14.794 13.477 1 93.37 66 PHE B C 1
ATOM 1638 O O . PHE B 1 66 ? -6.104 13.831 14.223 1 93.37 66 PHE B O 1
ATOM 1645 N N . GLN B 1 67 ? -4.933 15.54 13.619 1 95.2 67 GLN B N 1
ATOM 1646 C CA . GLN B 1 67 ? -3.877 15.195 14.565 1 95.2 67 GLN B CA 1
ATOM 1647 C C . GLN B 1 67 ? -4.434 15.032 15.976 1 95.2 67 GLN B C 1
ATOM 1649 O O . GLN B 1 67 ? -3.995 14.157 16.725 1 95.2 67 GLN B O 1
ATOM 1654 N N . SER B 1 68 ? -5.354 15.833 16.387 1 92 68 SER B N 1
ATOM 1655 C CA . SER B 1 68 ? -5.867 15.827 17.753 1 92 68 SER B CA 1
ATOM 1656 C C . SER B 1 68 ? -6.68 14.568 18.033 1 92 68 SER B C 1
ATOM 1658 O O . SER B 1 68 ? -6.94 14.235 19.191 1 92 68 SER B O 1
ATOM 1660 N N . ILE B 1 69 ? -7.065 13.805 17.017 1 90.63 69 ILE B N 1
ATOM 1661 C CA . ILE B 1 69 ? -7.953 12.671 17.25 1 90.63 69 ILE B CA 1
ATOM 1662 C C . ILE B 1 69 ? -7.346 11.407 16.646 1 90.63 69 ILE B C 1
ATOM 1664 O O . ILE B 1 69 ? -7.973 10.346 16.652 1 90.63 69 ILE B O 1
ATOM 1668 N N . LEU B 1 70 ? -6.195 11.526 16.089 1 95.49 70 LEU B N 1
ATOM 1669 C CA . LEU B 1 70 ? -5.578 10.408 15.382 1 95.49 70 LEU B CA 1
ATOM 1670 C C . LEU B 1 70 ? -4.167 10.15 15.899 1 95.49 70 LEU B C 1
ATOM 1672 O O . LEU B 1 70 ? -3.338 11.063 15.935 1 95.49 70 LEU B O 1
ATOM 1676 N N . LYS B 1 71 ? -3.923 8.981 16.354 1 96.45 71 LYS B N 1
ATOM 1677 C CA . LYS B 1 71 ? -2.577 8.484 16.621 1 96.45 71 LYS B CA 1
ATOM 1678 C C . LYS B 1 71 ? -2.187 7.393 15.628 1 96.45 71 LYS B C 1
ATOM 1680 O O . LYS B 1 71 ? -3.023 6.576 15.235 1 96.45 71 LYS B O 1
ATOM 1685 N N . ILE B 1 72 ? -0.926 7.361 15.295 1 97.92 72 ILE B N 1
ATOM 1686 C CA . ILE B 1 72 ? -0.469 6.508 14.203 1 97.92 72 ILE B CA 1
ATOM 1687 C C . ILE B 1 72 ? 0.616 5.56 14.708 1 97.92 72 ILE B C 1
ATOM 1689 O O . ILE B 1 72 ? 1.501 5.966 15.464 1 97.92 72 ILE B O 1
ATOM 1693 N N . LYS B 1 73 ? 0.599 4.344 14.349 1 98 73 LYS B N 1
ATOM 1694 C CA . LYS B 1 73 ? 1.684 3.375 14.478 1 98 73 LYS B CA 1
ATOM 1695 C C . LYS B 1 73 ? 2.119 2.853 13.112 1 98 73 LYS B C 1
ATOM 1697 O O . LYS B 1 73 ? 1.317 2.267 12.381 1 98 73 LYS B O 1
ATOM 1702 N N . MET B 1 74 ? 3.398 3.085 12.776 1 98.34 74 MET B N 1
ATOM 1703 C CA . MET B 1 74 ? 3.961 2.578 11.529 1 98.34 74 MET B CA 1
ATOM 1704 C C . MET B 1 74 ? 4.171 1.069 11.599 1 98.34 74 MET B C 1
ATOM 1706 O O . MET B 1 74 ? 4.833 0.572 12.512 1 98.34 74 MET B O 1
ATOM 1710 N N . ILE B 1 75 ? 3.623 0.356 10.682 1 97.71 75 ILE B N 1
ATOM 1711 C CA . ILE B 1 75 ? 3.772 -1.094 10.635 1 97.71 75 ILE B CA 1
ATOM 1712 C C . ILE B 1 75 ? 4.934 -1.464 9.717 1 97.71 75 ILE B C 1
ATOM 1714 O O . ILE B 1 75 ? 5.795 -2.266 10.087 1 97.71 75 ILE B O 1
ATOM 1718 N N . THR B 1 76 ? 4.978 -0.889 8.525 1 97.34 76 THR B N 1
ATOM 1719 C CA . THR B 1 76 ? 6.024 -1.182 7.552 1 97.34 76 THR B CA 1
ATOM 1720 C C . THR B 1 76 ? 6.145 -0.054 6.531 1 97.34 76 THR B C 1
ATOM 1722 O O . THR B 1 76 ? 5.185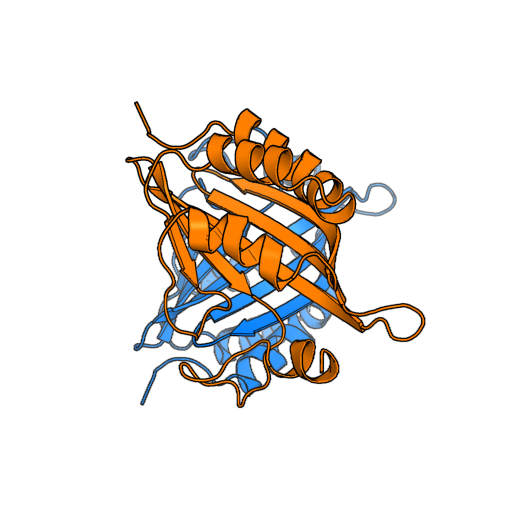 0.684 6.298 1 97.34 76 THR B O 1
ATOM 1725 N N . VAL B 1 77 ? 7.277 0.074 5.925 1 97.69 77 VAL B N 1
ATOM 1726 C CA . VAL B 1 77 ? 7.56 1.001 4.835 1 97.69 77 VAL B CA 1
ATOM 1727 C C . VAL B 1 77 ? 8.492 0.339 3.822 1 97.69 77 VAL B C 1
ATOM 1729 O O . VAL B 1 77 ? 9.439 -0.354 4.201 1 97.69 77 VAL B O 1
ATOM 1732 N N . GLN B 1 78 ? 8.149 0.505 2.592 1 96.21 78 GLN B N 1
ATOM 1733 C CA . GLN B 1 78 ? 8.96 0.003 1.488 1 96.21 78 GLN B CA 1
ATOM 1734 C C . GLN B 1 78 ? 9.31 1.12 0.509 1 96.21 78 GLN B C 1
ATOM 1736 O O . GLN B 1 78 ? 8.441 1.9 0.112 1 96.21 78 GLN B O 1
ATOM 1741 N N . VAL B 1 79 ? 10.561 1.191 0.171 1 95.5 79 VAL B N 1
ATOM 1742 C CA . VAL B 1 79 ? 11.018 2.125 -0.853 1 95.5 79 VAL B CA 1
ATOM 1743 C C . VAL B 1 79 ? 11.492 1.352 -2.082 1 95.5 79 VAL B C 1
ATOM 1745 O O . VAL B 1 79 ? 12.465 0.598 -2.011 1 95.5 79 VAL B O 1
ATOM 1748 N N . ASN B 1 80 ? 10.796 1.472 -3.194 1 94.92 80 ASN B N 1
ATOM 1749 C CA . ASN B 1 80 ? 11.036 0.731 -4.428 1 94.92 80 ASN B CA 1
ATOM 1750 C C . ASN B 1 80 ? 11.054 1.655 -5.642 1 94.92 80 ASN B C 1
ATOM 1752 O O . ASN B 1 80 ? 10.047 2.291 -5.959 1 94.92 80 ASN B O 1
ATOM 1756 N N . GLY B 1 81 ? 12.25 1.65 -6.362 1 93.06 81 GLY B N 1
ATOM 1757 C CA . GLY B 1 81 ? 12.315 2.543 -7.508 1 93.06 81 GLY B CA 1
ATOM 1758 C C . GLY B 1 81 ? 11.994 3.985 -7.159 1 93.06 81 GLY B C 1
ATOM 1759 O O . GLY B 1 81 ? 12.578 4.549 -6.231 1 93.06 81 GLY B O 1
ATOM 1760 N N . ASP B 1 82 ? 11.012 4.562 -7.905 1 95.8 82 ASP B N 1
ATOM 1761 C CA . ASP B 1 82 ? 10.608 5.949 -7.696 1 95.8 82 ASP B CA 1
ATOM 1762 C C . ASP B 1 82 ? 9.335 6.03 -6.857 1 95.8 82 ASP B C 1
ATOM 1764 O O . ASP B 1 82 ? 8.605 7.021 -6.921 1 95.8 82 ASP B O 1
ATOM 1768 N N . GLU B 1 83 ? 9.067 4.925 -6.141 1 97.63 83 GLU B N 1
ATOM 1769 C CA . GLU B 1 83 ? 7.848 4.883 -5.338 1 97.63 83 GLU B CA 1
ATOM 1770 C C . GLU B 1 83 ? 8.141 4.415 -3.915 1 97.63 83 GLU B C 1
ATOM 1772 O O . GLU B 1 83 ? 9.242 3.942 -3.625 1 97.63 83 GLU B O 1
ATOM 1777 N N . MET B 1 84 ? 7.244 4.666 -3.046 1 97.88 84 MET B N 1
ATOM 1778 C CA . MET B 1 84 ? 7.239 4.244 -1.649 1 97.88 84 MET B CA 1
ATOM 1779 C C . MET B 1 84 ? 5.832 3.857 -1.203 1 97.88 84 MET B C 1
ATOM 1781 O O . MET B 1 84 ? 4.846 4.391 -1.713 1 97.88 84 MET B O 1
ATOM 1785 N N . ALA B 1 85 ? 5.749 2.916 -0.351 1 98.73 85 ALA B N 1
ATOM 1786 C CA . ALA B 1 85 ? 4.473 2.53 0.247 1 98.73 85 ALA B CA 1
ATOM 1787 C C . ALA B 1 85 ? 4.634 2.224 1.733 1 98.73 85 ALA B C 1
ATOM 1789 O O . ALA B 1 85 ? 5.677 1.722 2.161 1 98.73 85 ALA B O 1
ATOM 1790 N N . TRP B 1 86 ? 3.604 2.534 2.526 1 98.69 86 TRP B N 1
ATOM 1791 C CA . TRP B 1 86 ? 3.65 2.138 3.929 1 98.69 86 TRP B CA 1
ATOM 1792 C C . TRP B 1 86 ? 2.263 1.756 4.433 1 98.69 86 TRP B C 1
ATOM 1794 O O . TRP B 1 86 ? 1.259 2.011 3.763 1 98.69 86 TRP B O 1
ATOM 1804 N N . THR B 1 87 ? 2.227 1.009 5.489 1 98.64 87 THR B N 1
ATOM 1805 C CA . THR B 1 87 ? 1.02 0.646 6.223 1 98.64 87 THR B CA 1
ATOM 1806 C C . THR B 1 87 ? 1.097 1.135 7.666 1 98.64 87 THR B C 1
ATOM 1808 O O . THR B 1 87 ? 2.129 0.985 8.324 1 98.64 87 THR B O 1
ATOM 1811 N N . CYS B 1 88 ? -0.038 1.722 8.119 1 98.29 88 CYS B N 1
ATOM 1812 C CA . CYS B 1 88 ? -0.111 2.207 9.493 1 98.29 88 CYS B CA 1
ATOM 1813 C C . CYS B 1 88 ? -1.334 1.643 10.206 1 98.29 88 CYS B C 1
ATOM 1815 O O . CYS B 1 88 ? -2.362 1.386 9.576 1 98.29 88 CYS B O 1
ATOM 1817 N N . GLU B 1 89 ? -1.193 1.464 11.522 1 97.2 89 GLU B N 1
ATOM 1818 C CA . GLU B 1 89 ? -2.339 1.442 12.426 1 97.2 89 GLU B CA 1
ATOM 1819 C C . GLU B 1 89 ? -2.765 2.856 12.811 1 97.2 89 GLU B C 1
ATOM 1821 O O . GLU B 1 89 ? -1.944 3.655 13.268 1 97.2 89 GLU B O 1
ATOM 1826 N N . ASN B 1 90 ? -3.987 3.127 12.585 1 95.82 90 ASN B N 1
ATOM 1827 C CA . ASN B 1 90 ? -4.558 4.418 12.955 1 95.82 90 ASN B CA 1
ATOM 1828 C C . ASN B 1 90 ? -5.52 4.289 14.133 1 95.82 90 ASN B C 1
ATOM 1830 O O . ASN B 1 90 ? -6.469 3.505 14.082 1 95.82 90 ASN B O 1
ATOM 1834 N N . HIS B 1 91 ? -5.28 4.968 15.138 1 94.2 91 HIS B N 1
ATOM 1835 C CA . HIS B 1 91 ? -6.117 4.975 16.333 1 94.2 91 HIS B CA 1
ATOM 1836 C C . HIS B 1 91 ? -6.879 6.289 16.465 1 94.2 91 HIS B C 1
ATOM 1838 O O . HIS B 1 91 ? -6.283 7.333 16.737 1 94.2 91 HIS B O 1
ATOM 1844 N N . PHE B 1 92 ? -8.123 6.21 16.29 1 91.36 92 PHE B N 1
ATOM 1845 C CA . PHE B 1 92 ? -8.992 7.381 16.295 1 91.36 92 PHE B CA 1
ATOM 1846 C C . PHE B 1 92 ? -9.738 7.496 17.619 1 91.36 92 PHE B C 1
ATOM 1848 O O . PHE B 1 92 ? -10.291 6.511 18.114 1 91.36 92 PHE B O 1
ATOM 1855 N N . GLY B 1 93 ? -9.821 8.704 18.134 1 86.43 93 GLY B N 1
ATOM 1856 C CA . GLY B 1 93 ? -10.615 8.964 19.325 1 86.43 93 GLY B CA 1
ATOM 1857 C C . GLY B 1 93 ? -9.775 9.15 20.574 1 86.43 93 GLY B C 1
ATOM 1858 O O . GLY B 1 93 ? -8.554 9.303 20.49 1 86.43 93 GLY B O 1
ATOM 1859 N N . THR B 1 94 ? -10.563 9.33 21.699 1 80.07 94 THR B N 1
ATOM 1860 C CA . THR B 1 94 ? -9.936 9.492 23.007 1 80.07 94 THR B CA 1
ATOM 1861 C C . THR B 1 94 ? -10.31 8.337 23.932 1 80.07 94 THR B C 1
ATOM 1863 O O . THR B 1 94 ? -11.409 7.787 23.834 1 80.07 94 THR B O 1
ATOM 1866 N N . GLU B 1 95 ? -9.315 8.017 24.671 1 76.99 95 GLU B N 1
ATOM 1867 C CA . GLU B 1 95 ? -9.568 6.926 25.608 1 76.99 95 GLU B CA 1
ATOM 1868 C C . GLU B 1 95 ? -10.798 7.211 26.466 1 76.99 95 GLU B C 1
ATOM 1870 O O . GLU B 1 95 ? -11.025 8.351 26.876 1 76.99 95 GLU B O 1
ATOM 1875 N N . PRO B 1 96 ? -11.643 6.243 26.658 1 84.09 96 PRO B N 1
ATOM 1876 C CA . PRO B 1 96 ? -11.433 4.834 26.32 1 84.09 96 PRO B CA 1
ATOM 1877 C C . PRO B 1 96 ? -12.035 4.454 24.969 1 84.09 96 PRO B C 1
ATOM 1879 O O . PRO B 1 96 ? -11.958 3.294 24.558 1 84.09 96 PRO B O 1
ATOM 1882 N N . ASN B 1 97 ? -12.574 5.44 24.369 1 85.73 97 ASN B N 1
ATOM 1883 C CA . ASN B 1 97 ? -13.263 5.198 23.106 1 85.73 97 ASN B CA 1
ATOM 1884 C C . ASN B 1 97 ? -12.324 5.36 21.915 1 85.73 97 ASN B C 1
ATOM 1886 O O . ASN B 1 97 ? -12.325 6.401 21.255 1 85.73 97 ASN B O 1
ATOM 1890 N N . VAL B 1 98 ? -11.413 4.423 21.726 1 87.83 98 VAL B N 1
ATOM 1891 C CA . VAL B 1 98 ? -10.45 4.461 20.63 1 87.83 98 VAL B CA 1
ATOM 1892 C C . VAL B 1 98 ? -10.763 3.353 19.628 1 87.83 98 VAL B C 1
ATOM 1894 O O . VAL B 1 98 ? -10.941 2.194 20.009 1 87.83 98 VAL B O 1
ATOM 1897 N N . GLU B 1 99 ? -10.926 3.722 18.335 1 89.74 99 GLU B N 1
ATOM 1898 C CA . GLU B 1 99 ? -11.083 2.777 17.234 1 89.74 99 GLU B CA 1
ATOM 1899 C C . GLU B 1 99 ? -9.793 2.647 16.429 1 89.74 99 GLU B C 1
ATOM 1901 O O . GLU B 1 99 ? -9.085 3.634 16.217 1 89.74 99 GLU B O 1
ATOM 1906 N N . MET B 1 100 ? -9.515 1.466 16.037 1 92.27 100 MET B N 1
ATOM 1907 C CA . MET B 1 100 ? -8.292 1.228 15.275 1 92.27 100 MET B CA 1
ATOM 1908 C C . MET B 1 100 ? -8.616 0.731 13.869 1 92.27 100 MET B C 1
ATOM 1910 O O . MET B 1 100 ? -9.508 -0.1 13.69 1 92.27 100 MET B O 1
ATOM 1914 N N . ALA B 1 101 ? -7.908 1.314 12.867 1 93.05 101 ALA B N 1
ATOM 1915 C CA . ALA B 1 101 ? -7.993 0.838 11.489 1 93.05 101 ALA B CA 1
ATOM 1916 C C . ALA B 1 101 ? -6.635 0.916 10.797 1 93.05 101 ALA B C 1
ATOM 1918 O O . ALA B 1 101 ? -5.817 1.781 11.118 1 93.05 101 ALA B O 1
ATOM 1919 N N . TYR B 1 102 ? -6.437 0.064 9.87 1 96.41 102 TYR B N 1
ATOM 1920 C CA . TYR B 1 102 ? -5.225 0.138 9.062 1 96.41 102 TYR B CA 1
ATOM 1921 C C . TYR B 1 102 ? -5.414 1.085 7.883 1 96.41 102 TYR B C 1
ATOM 1923 O O . TYR B 1 102 ? -6.505 1.167 7.312 1 96.41 102 TYR B O 1
ATOM 1931 N N . SER B 1 103 ? -4.397 1.755 7.525 1 97.32 103 SER B N 1
ATOM 1932 C CA . SER B 1 103 ? -4.309 2.449 6.245 1 97.32 103 SER B CA 1
ATOM 1933 C C . SER B 1 103 ? -3.093 1.989 5.448 1 97.32 103 SER B C 1
ATOM 1935 O O . SER B 1 103 ? -2.096 1.55 6.025 1 97.32 103 SER B O 1
ATOM 1937 N N . ILE B 1 104 ? -3.2 2.005 4.161 1 98.65 104 ILE B N 1
ATOM 1938 C CA . ILE B 1 104 ? -2.115 1.792 3.209 1 98.65 104 ILE B CA 1
ATOM 1939 C C . ILE B 1 104 ? -1.935 3.038 2.345 1 98.65 104 ILE B C 1
ATOM 1941 O O . ILE B 1 104 ? -2.913 3.608 1.855 1 98.65 104 ILE B O 1
ATOM 1945 N N . GLU B 1 105 ? -0.735 3.505 2.185 1 98.79 105 GLU B N 1
ATOM 1946 C CA . GLU B 1 105 ? -0.463 4.682 1.366 1 98.79 105 GLU B CA 1
ATOM 1947 C C . GLU B 1 105 ? 0.67 4.416 0.378 1 98.79 105 GLU B C 1
ATOM 1949 O O . GLU B 1 105 ? 1.659 3.765 0.72 1 98.79 105 GLU B O 1
ATOM 1954 N N . THR B 1 106 ? 0.479 4.888 -0.813 1 98.9 106 THR B N 1
ATOM 1955 C CA . THR B 1 106 ? 1.545 4.846 -1.808 1 98.9 106 THR B CA 1
ATOM 1956 C C . THR B 1 106 ? 1.96 6.257 -2.215 1 98.9 106 THR B C 1
ATOM 1958 O O . THR B 1 106 ? 1.142 7.179 -2.203 1 98.9 106 THR B O 1
ATOM 1961 N N . PHE B 1 107 ? 3.195 6.374 -2.549 1 98.83 107 PHE B N 1
ATOM 1962 C CA . PHE B 1 107 ? 3.84 7.608 -2.983 1 98.83 107 PHE B CA 1
ATOM 1963 C C . PHE B 1 107 ? 4.604 7.39 -4.283 1 98.83 107 PHE B C 1
ATOM 1965 O O . PHE B 1 107 ? 5.509 6.556 -4.345 1 98.83 107 PHE B O 1
ATOM 1972 N N . ALA B 1 108 ? 4.222 8.099 -5.293 1 98.73 108 ALA B N 1
ATOM 1973 C CA . ALA B 1 108 ? 4.87 7.936 -6.592 1 98.73 108 ALA B CA 1
ATOM 1974 C C . ALA B 1 108 ? 5.373 9.274 -7.126 1 98.73 108 ALA B C 1
ATOM 1976 O O . ALA B 1 108 ? 4.589 10.207 -7.317 1 98.73 108 ALA B O 1
ATOM 1977 N N . TRP B 1 109 ? 6.641 9.329 -7.407 1 98.46 109 TRP B N 1
ATOM 1978 C CA . TRP B 1 109 ? 7.24 10.545 -7.946 1 98.46 109 TRP B CA 1
ATOM 1979 C C . TRP B 1 109 ? 7.453 10.427 -9.451 1 98.46 109 TRP B C 1
ATOM 1981 O O . TRP B 1 109 ? 7.817 9.36 -9.951 1 98.46 109 TRP B O 1
ATOM 1991 N N . ASP B 1 110 ? 7.207 11.538 -10.13 1 97.57 110 ASP B N 1
ATOM 1992 C CA . ASP B 1 110 ? 7.643 11.567 -11.523 1 97.57 110 ASP B CA 1
ATOM 1993 C C . ASP B 1 110 ? 9.024 12.203 -11.653 1 97.57 110 ASP B C 1
ATOM 1995 O O . ASP B 1 110 ? 9.629 12.598 -10.654 1 97.57 110 ASP B O 1
ATOM 1999 N N . GLY B 1 111 ? 9.535 12.242 -12.805 1 96.08 111 GLY B N 1
ATOM 2000 C CA . GLY B 1 111 ? 10.894 12.7 -13.048 1 96.08 111 GLY B CA 1
ATOM 2001 C C . GLY B 1 111 ? 11.127 14.135 -12.613 1 96.08 111 GLY B C 1
ATOM 2002 O O . GLY B 1 111 ? 12.267 14.541 -12.378 1 96.08 111 GLY B O 1
ATOM 2003 N N . ASP B 1 112 ? 10.071 14.979 -12.5 1 96.79 112 ASP B N 1
ATOM 2004 C CA . ASP B 1 112 ? 10.17 16.38 -12.102 1 96.79 112 ASP B CA 1
ATOM 2005 C C . ASP B 1 112 ? 10 16.536 -10.593 1 96.79 112 ASP B C 1
ATOM 2007 O O . ASP B 1 112 ? 10.047 17.652 -10.07 1 96.79 112 ASP B O 1
ATOM 2011 N N . GLY B 1 113 ? 9.723 15.41 -9.943 1 97.33 113 GLY B N 1
ATOM 2012 C CA . GLY B 1 113 ? 9.605 15.449 -8.494 1 97.33 113 GLY B CA 1
ATOM 2013 C C . GLY B 1 113 ? 8.185 15.693 -8.017 1 97.33 113 GLY B C 1
ATOM 2014 O O . GLY B 1 113 ? 7.959 15.959 -6.835 1 97.33 113 GLY B O 1
ATOM 2015 N N . ASN B 1 114 ? 7.208 15.74 -8.988 1 98.38 114 ASN B N 1
ATOM 2016 C CA . ASN B 1 114 ? 5.811 15.771 -8.57 1 98.38 114 ASN B CA 1
ATOM 2017 C C . ASN B 1 114 ? 5.395 14.459 -7.91 1 98.38 114 ASN B C 1
ATOM 2019 O O . ASN B 1 114 ? 5.792 13.381 -8.356 1 98.38 114 ASN B O 1
ATOM 2023 N N . LEU B 1 115 ? 4.577 14.597 -6.851 1 98.7 115 LEU B N 1
ATOM 2024 C CA . LEU B 1 115 ? 4.227 13.444 -6.03 1 98.7 115 LEU B CA 1
ATOM 2025 C C . LEU B 1 115 ? 2.734 13.143 -6.124 1 98.7 115 LEU B C 1
ATOM 2027 O O . LEU B 1 115 ? 1.905 14.044 -5.981 1 98.7 115 LEU B O 1
ATOM 2031 N N . LEU B 1 116 ? 2.39 11.925 -6.429 1 98.86 116 LEU B N 1
ATOM 2032 C CA . LEU B 1 116 ? 1.032 11.41 -6.294 1 98.86 116 LEU B CA 1
ATOM 2033 C C . LEU B 1 116 ? 0.905 10.528 -5.056 1 98.86 116 LEU B C 1
ATOM 2035 O O . LEU B 1 116 ? 1.631 9.541 -4.915 1 98.86 116 LEU B O 1
ATOM 2039 N N . ILE B 1 117 ? 0.047 10.879 -4.15 1 98.82 117 ILE B N 1
ATOM 2040 C CA . ILE B 1 117 ? -0.249 10.108 -2.947 1 98.82 117 ILE B CA 1
ATOM 2041 C C . ILE B 1 117 ? -1.596 9.406 -3.103 1 98.82 117 ILE B C 1
ATOM 2043 O O . ILE B 1 117 ? -2.586 10.028 -3.496 1 98.82 117 ILE B O 1
ATOM 2047 N N . LYS B 1 118 ? -1.648 8.153 -2.878 1 98.62 118 LYS B N 1
ATOM 2048 C CA . LYS B 1 118 ? -2.899 7.407 -2.786 1 98.62 118 LYS B CA 1
ATOM 2049 C C . LYS B 1 118 ? -3.049 6.751 -1.416 1 98.62 118 LYS B C 1
ATOM 2051 O O . LYS B 1 118 ? -2.131 6.08 -0.94 1 98.62 118 LYS B O 1
ATOM 2056 N N . THR B 1 119 ? -4.103 6.949 -0.816 1 97.82 119 THR B N 1
ATOM 2057 C CA . THR B 1 119 ? -4.399 6.353 0.482 1 97.82 119 THR B CA 1
ATOM 2058 C C . THR B 1 119 ? -5.55 5.358 0.372 1 97.82 119 THR B C 1
ATOM 2060 O O . THR B 1 119 ? -6.541 5.621 -0.313 1 97.82 119 THR B O 1
ATOM 2063 N N . TYR B 1 120 ? -5.412 4.269 1.061 1 96.98 120 TYR B N 1
ATOM 2064 C CA . TYR B 1 120 ? -6.421 3.22 1.153 1 96.98 120 TYR B CA 1
ATOM 2065 C C . TYR B 1 120 ? -6.833 2.985 2.601 1 96.98 120 TYR B C 1
ATOM 2067 O O . TYR B 1 120 ? -5.99 2.704 3.456 1 96.98 120 TYR B O 1
ATOM 2075 N N . TYR B 1 121 ? -8.002 3.078 2.895 1 93.57 121 TYR B N 1
ATOM 2076 C CA . TYR B 1 121 ? -8.521 2.743 4.216 1 93.57 121 TYR B CA 1
ATOM 2077 C C . TYR B 1 121 ? -9.989 2.343 4.141 1 93.57 121 TYR B C 1
ATOM 2079 O O . TYR B 1 121 ? -10.632 2.512 3.102 1 93.57 121 TYR B O 1
ATOM 2087 N N . PRO B 1 122 ? -10.423 1.703 5.236 1 86 122 PRO B N 1
ATOM 2088 C CA . PRO B 1 122 ? -11.796 1.195 5.186 1 86 122 PRO B CA 1
ATOM 2089 C C . PRO B 1 122 ? -12.819 2.288 4.885 1 86 122 PRO B C 1
ATOM 2091 O O . PRO B 1 122 ? -12.843 3.32 5.56 1 86 122 PRO B O 1
ATOM 2094 N N . MET B 1 123 ? -13.493 2.144 3.831 1 78.41 123 MET B N 1
ATOM 2095 C CA . MET B 1 123 ? -14.586 3.038 3.459 1 78.41 123 MET B CA 1
ATOM 2096 C C . MET B 1 123 ? -15.896 2.269 3.324 1 78.41 123 MET B C 1
ATOM 2098 O O . MET B 1 123 ? -15.912 1.147 2.814 1 78.41 123 MET B O 1
ATOM 2102 N N . PRO B 1 124 ? -16.886 2.888 4.006 1 69.74 124 PRO B N 1
ATOM 2103 C CA . PRO B 1 124 ? -18.174 2.254 3.717 1 69.74 124 PRO B CA 1
ATOM 2104 C C . PRO B 1 124 ? -18.494 2.223 2.224 1 69.74 124 PRO B C 1
ATOM 2106 O O . PRO B 1 124 ? -17.958 3.027 1.457 1 69.74 124 PRO B O 1
ATOM 2109 N N . GLU B 1 125 ? -19.117 1.24 1.794 1 65.31 125 GLU B N 1
ATOM 2110 C CA . GLU B 1 125 ? -19.492 1.087 0.391 1 65.31 125 GLU B CA 1
ATOM 2111 C C . GLU B 1 125 ? -20.223 2.325 -0.123 1 65.31 125 GLU B C 1
ATOM 2113 O O . GLU B 1 125 ? -20.196 2.615 -1.32 1 65.31 125 GLU B O 1
ATOM 2118 N N . THR B 1 126 ? -20.747 3.03 0.83 1 61.44 126 THR B N 1
ATOM 2119 C CA . THR B 1 126 ? -21.625 4.136 0.467 1 61.44 126 THR B CA 1
ATOM 2120 C C . THR B 1 126 ? -20.819 5.411 0.234 1 61.44 126 THR B C 1
ATOM 2122 O O . THR B 1 126 ? -21.353 6.409 -0.256 1 61.44 126 THR B O 1
ATOM 2125 N N . VAL B 1 127 ? -19.678 5.35 0.766 1 57.37 127 VAL B N 1
ATOM 2126 C CA . VAL B 1 127 ? -18.905 6.574 0.582 1 57.37 127 VAL B CA 1
ATOM 2127 C C . VAL B 1 127 ? -18.557 6.75 -0.894 1 57.37 127 VAL B C 1
ATOM 2129 O O . VAL B 1 127 ? -17.828 5.936 -1.467 1 57.37 127 VAL B O 1
ATOM 2132 N N . GLY B 1 128 ? -19.395 7.45 -1.579 1 57.55 128 GLY B N 1
ATOM 2133 C CA . GLY B 1 128 ? -19.165 7.828 -2.964 1 57.55 128 GLY B CA 1
ATOM 2134 C C . GLY B 1 128 ? -18.2 8.99 -3.112 1 57.55 128 GLY B C 1
ATOM 2135 O O . GLY B 1 128 ? -17.693 9.513 -2.118 1 57.55 128 GLY B O 1
ATOM 2136 N N . SER B 1 129 ? -17.779 9.313 -4.356 1 57.63 129 SER B N 1
ATOM 2137 C CA . SER B 1 129 ? -16.818 10.345 -4.732 1 57.63 129 SER B CA 1
ATOM 2138 C C . SER B 1 129 ? -17.176 11.688 -4.105 1 57.63 129 SER B C 1
ATOM 2140 O O . SER B 1 129 ? -16.304 12.537 -3.904 1 57.63 129 SER B O 1
ATOM 2142 N N . ASP B 1 130 ? -18.413 11.778 -3.645 1 59.59 130 ASP B N 1
ATOM 2143 C CA . ASP B 1 130 ? -18.849 13.107 -3.227 1 59.59 130 ASP B CA 1
ATOM 2144 C C . ASP B 1 130 ? -19.039 13.172 -1.713 1 59.59 130 ASP B C 1
ATOM 2146 O O . ASP B 1 130 ? -19.416 14.215 -1.174 1 59.59 130 ASP B O 1
ATOM 2150 N N . SER B 1 131 ? -18.764 12.044 -1.099 1 61.45 131 SER B N 1
ATOM 2151 C CA . SER B 1 131 ? -19.005 12.019 0.34 1 61.45 131 SER B CA 1
ATOM 2152 C C . SER B 1 131 ? -17.714 12.237 1.121 1 61.45 131 SER B C 1
ATOM 2154 O O . SER B 1 131 ? -16.632 11.873 0.656 1 61.45 131 SER B O 1
ATOM 2156 N N . ASP B 1 132 ? -17.92 13.079 2.23 1 64.19 132 ASP B N 1
ATOM 2157 C CA . ASP B 1 132 ? -16.801 13.207 3.159 1 64.19 132 ASP B CA 1
ATOM 2158 C C . ASP B 1 132 ? -16.497 11.873 3.838 1 64.19 132 ASP B C 1
ATOM 2160 O O . ASP B 1 132 ? -17.263 11.415 4.689 1 64.19 132 ASP B O 1
ATOM 2164 N N . PRO B 1 133 ? -15.385 11.308 3.507 1 67.05 133 PRO B N 1
ATOM 2165 C CA . PRO B 1 133 ? -15.097 9.964 4.014 1 67.05 133 PRO B CA 1
ATOM 2166 C C . PRO B 1 133 ? -14.793 9.95 5.51 1 67.05 133 PRO B C 1
ATOM 2168 O O . PRO B 1 133 ? -14.81 8.888 6.137 1 67.05 133 PRO B O 1
ATOM 2171 N N . TYR B 1 134 ? -14.619 11.072 6.112 1 68.89 134 TYR B N 1
ATOM 2172 C CA . TYR B 1 134 ? -14.193 11.141 7.506 1 68.89 134 TYR B CA 1
ATOM 2173 C C . TYR B 1 134 ? -15.352 11.543 8.411 1 68.89 134 TYR B C 1
ATOM 2175 O O . TYR B 1 134 ? -15.196 11.62 9.632 1 68.89 134 TYR B O 1
ATOM 2183 N N . ALA B 1 135 ? -16.481 11.8 7.803 1 66.4 135 ALA B N 1
ATOM 2184 C CA . ALA B 1 135 ? -17.619 12.326 8.552 1 66.4 135 ALA B CA 1
ATOM 2185 C C . ALA B 1 135 ? -17.874 11.504 9.813 1 66.4 135 ALA B C 1
ATOM 2187 O O . ALA B 1 135 ? -18.16 12.059 10.876 1 66.4 135 ALA B O 1
ATOM 2188 N N . HIS B 1 136 ? -17.764 10.271 9.661 1 66.72 136 HIS B N 1
ATOM 2189 C CA . HIS B 1 136 ? -18.077 9.38 10.772 1 66.72 136 HIS B CA 1
ATOM 2190 C C . HIS B 1 136 ? -17.025 9.48 11.872 1 66.72 136 HIS B C 1
ATOM 2192 O O . HIS B 1 136 ? -17.297 9.151 13.029 1 66.72 136 HIS B O 1
ATOM 2198 N N . LEU B 1 137 ? -15.909 9.911 11.544 1 65.78 137 LEU B N 1
ATOM 2199 C CA . LEU B 1 137 ? -14.835 10.068 12.519 1 65.78 137 LEU B CA 1
ATOM 2200 C C . LEU B 1 137 ? -14.936 11.416 13.225 1 65.78 137 LEU B C 1
ATOM 2202 O O . LEU B 1 137 ? -14.483 11.56 14.363 1 65.78 137 LEU B O 1
ATOM 2206 N N . LEU B 1 138 ? -15.582 12.474 12.522 1 62.35 138 LEU B N 1
ATOM 2207 C CA . LEU B 1 138 ? -15.624 13.853 12.998 1 62.35 138 LEU B CA 1
ATOM 2208 C C . LEU B 1 138 ? -16.923 14.129 13.747 1 62.35 138 LEU B C 1
ATOM 2210 O O . LEU B 1 138 ? -17.039 15.139 14.445 1 62.35 138 LEU B O 1
ATOM 2214 N N . GLU B 1 139 ? -17.921 13.475 13.545 1 56.16 139 GLU B N 1
ATOM 2215 C CA . GLU B 1 139 ? -19.223 13.732 14.154 1 56.16 139 GLU B CA 1
ATOM 2216 C C . GLU B 1 139 ? -19.093 13.962 15.657 1 56.16 139 GLU B C 1
ATOM 2218 O O . GLU B 1 139 ? -19.85 14.743 16.238 1 56.16 139 GLU B O 1
ATOM 2223 N N . GLY B 1 140 ? -18.296 13.301 16.335 1 44.59 140 GLY B N 1
ATOM 2224 C CA . GLY B 1 140 ? -18.404 13.575 17.759 1 44.59 140 GLY B CA 1
ATOM 2225 C C . GLY B 1 140 ? -17.714 14.861 18.173 1 44.59 140 GLY B C 1
ATOM 2226 O O . GLY B 1 140 ? -17.613 15.162 19.364 1 44.59 140 GLY B O 1
ATOM 2227 N N . ARG B 1 141 ? -17.119 15.668 17.333 1 46.17 141 ARG B N 1
ATOM 2228 C CA . ARG B 1 141 ? -16.398 16.876 17.724 1 46.17 141 ARG B CA 1
ATOM 2229 C C . ARG B 1 141 ? -17.361 18.03 17.98 1 46.17 141 ARG B C 1
ATOM 2231 O O . ARG B 1 141 ? -16.936 19.134 18.326 1 46.17 141 ARG B O 1
ATOM 2238 N N . GLU B 1 142 ? -18.668 17.911 17.976 1 37.99 142 GLU B N 1
ATOM 2239 C CA . GLU B 1 142 ? -19.415 19.043 18.517 1 37.99 142 GLU B CA 1
ATOM 2240 C C . GLU B 1 142 ? -19.191 19.183 20.02 1 37.99 142 GLU B C 1
ATOM 2242 O O . GLU B 1 142 ? -19.133 18.184 20.74 1 37.99 142 GLU B O 1
#

Sequence (284 aa):
MSGVPSRQARLAHAAKHAELWNAGKKDEWVASWRTICPGEVRMFDPVGTEEKRGFETATSEAFDMFQSILKIKMITVQVNGDEMAWTCENHFGTEPNVEMAYSIETFAWDGDGNLLIKTYYPMPETVGSDSDPYAHLLEGREMSGVPSRQARLAHAAKHAELWNAGKKDEWVASWRTICPGEVRMFDPVGTEEKRGFETATSEAFDMFQSILKIKMITVQVNGDEMAWTCENHFGTEPNVEMAYSIETFAWDGDGNLLIKTYYPMPETVGSDSDPYAHLLEGRE

pLDDT: mean 90.6, std 13.71, range [37.99, 98.9]

Nearest PDB structures (foldseek):
  6p44-assembly1_B  TM=7.360E-01  e=2.871E-05  Mycolicibacterium hassiacum DSM 44199
  4k1v-assembly1_A-2  TM=7.519E-01  e=6.812E-05  Pseudomonas putida
  6w3f-assembly2_B  TM=6.258E-01  e=8.720E-05  synthetic construct
  5iep-assembly1_A  TM=5.494E-01  e=6.812E-05  synthetic construct
  6hnm-assembly1_A  TM=6.711E-01  e=8.559E-04  Streptomyces antibioticus

Secondary structure (DSSP, 8-state):
---SPPHHHHHHHHHHHHHHHHTT-HHHHHHHHHTT--S-EEEESSTTSPEEE-HHIIIIIHHHHHGGGEEEEEEEEEEETTEEEEEEEEEEEETTEEEEEEEEEEEEE-TT--EEEEEE----TT--TTS-TTHHHHGGG-/---SPPHHHHHHHHHHHHHHHHTT-HHHHHHHHHTT-SS-EEEESSTTS-EEE-HHIIIIIHHHHHGGGEEEEEEEEEEETTEEEEEEEEEEEETTEEEEEEEEEEEEE-TT--EEEEEE----TT--TTS-TTHHHHGGG-